Protein AF-A0A3S4AGG9-F1 (afdb_monomer)

Foldseek 3Di:
DDDDDPDPPDPDPDDDDDDDDDPPPPPPPPPPPPPDPPDPVLVVLLVVLVVVLVVVCVVPPDNVVSVVVSVVSNQVVCCVPPVVVDDPVVDVVVVVVLVVVLQVVLVVVVVVPLLVVLLVQQDQDLALVSLLSLLQVLLVQLLVRALPSSCVSNVVNQPDPSSNVSNNLNSPLSNFQHCRSYPVSVVVQVVCVVVVHDDDSNVRNVVSVVRSSVSSSVVSNVSNVVD

Mean predicted aligned error: 9.53 Å

Structure (mmCIF, N/CA/C/O backbone):
data_AF-A0A3S4AGG9-F1
#
_entry.id  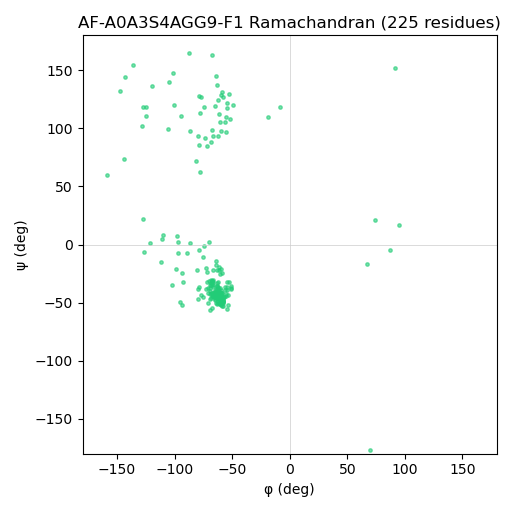 AF-A0A3S4AGG9-F1
#
loop_
_atom_site.group_PDB
_atom_site.id
_atom_site.type_symbol
_atom_site.label_atom_id
_atom_site.label_alt_id
_atom_site.label_comp_id
_atom_site.label_asym_id
_atom_site.label_entity_id
_atom_site.label_seq_id
_atom_site.pdbx_PDB_ins_code
_atom_site.Cartn_x
_atom_site.Cartn_y
_atom_site.Cartn_z
_atom_site.occupancy
_atom_site.B_iso_or_equiv
_atom_site.auth_seq_id
_atom_site.auth_comp_id
_atom_site.auth_asym_id
_atom_site.auth_atom_id
_atom_site.pdbx_PDB_model_num
ATOM 1 N N . MET A 1 1 ? -10.823 -3.969 42.884 1.00 37.06 1 MET A N 1
ATOM 2 C CA . MET A 1 1 ? -9.346 -3.964 42.981 1.00 37.06 1 MET A CA 1
ATOM 3 C C . MET A 1 1 ? -8.860 -5.386 42.756 1.00 37.06 1 MET A C 1
ATOM 5 O O . MET A 1 1 ? -8.967 -6.193 43.663 1.00 37.06 1 MET A O 1
ATOM 9 N N . ILE A 1 2 ? -8.439 -5.742 41.539 1.00 36.66 2 ILE A N 1
ATOM 10 C CA . ILE A 1 2 ? -7.900 -7.080 41.248 1.00 36.66 2 ILE A CA 1
ATOM 11 C C . ILE A 1 2 ? -6.541 -6.896 40.573 1.00 36.66 2 ILE A C 1
ATOM 13 O O . ILE A 1 2 ? -6.426 -6.238 39.541 1.00 36.66 2 ILE A O 1
ATOM 17 N N . SER A 1 3 ? -5.542 -7.426 41.278 1.00 29.94 3 SER A N 1
ATOM 18 C CA . SER A 1 3 ? -4.103 -7.516 41.030 1.00 29.94 3 SER A CA 1
ATOM 19 C C . SER A 1 3 ? -3.647 -7.322 39.576 1.00 29.94 3 SER A C 1
ATOM 21 O O . SER A 1 3 ? -3.816 -8.191 38.721 1.00 29.94 3 SER A O 1
ATOM 23 N N . ARG A 1 4 ? -2.990 -6.183 39.319 1.00 44.75 4 ARG A N 1
ATOM 24 C CA . ARG A 1 4 ? -2.047 -6.011 38.209 1.00 44.75 4 ARG A CA 1
ATOM 25 C C . ARG A 1 4 ? -0.680 -6.468 38.704 1.00 44.75 4 ARG A C 1
ATOM 27 O O . ARG A 1 4 ? 0.008 -5.694 39.355 1.00 44.75 4 ARG A O 1
ATOM 34 N N . ASN A 1 5 ? -0.285 -7.697 38.401 1.00 37.44 5 ASN A N 1
ATOM 35 C CA . ASN A 1 5 ? 1.104 -8.109 38.578 1.00 37.44 5 ASN A CA 1
ATOM 36 C C . ASN A 1 5 ? 1.515 -9.072 37.460 1.00 37.44 5 ASN A C 1
ATOM 38 O O . ASN A 1 5 ? 1.647 -10.275 37.651 1.00 37.44 5 ASN A O 1
ATOM 42 N N . CYS A 1 6 ? 1.697 -8.517 36.261 1.00 36.53 6 CYS A N 1
ATOM 43 C CA . CYS A 1 6 ? 2.536 -9.133 35.239 1.00 36.53 6 CYS A CA 1
ATOM 44 C C . CYS A 1 6 ? 3.817 -8.304 35.195 1.00 36.53 6 CYS A C 1
ATOM 46 O O . CYS A 1 6 ? 3.837 -7.196 34.660 1.00 36.53 6 CYS A O 1
ATOM 48 N N . SER A 1 7 ? 4.844 -8.820 35.867 1.00 38.09 7 SER A N 1
ATOM 49 C CA . SER A 1 7 ? 6.176 -8.233 35.932 1.00 38.09 7 SER A CA 1
ATOM 50 C C . SER A 1 7 ? 6.712 -7.964 34.523 1.00 38.09 7 SER A C 1
ATOM 52 O O . SER A 1 7 ? 6.689 -8.847 33.663 1.00 38.09 7 SER A O 1
ATOM 54 N N . ARG A 1 8 ? 7.185 -6.733 34.294 1.00 40.62 8 ARG A N 1
ATOM 55 C CA . ARG A 1 8 ? 7.969 -6.347 33.118 1.00 40.62 8 ARG A CA 1
ATOM 56 C C . ARG A 1 8 ? 9.256 -7.171 33.119 1.00 40.62 8 ARG A C 1
ATOM 58 O O . ARG A 1 8 ? 10.118 -6.955 33.967 1.00 40.62 8 ARG A O 1
ATOM 65 N N . ALA A 1 9 ? 9.411 -8.081 32.165 1.00 38.16 9 ALA A N 1
ATOM 66 C CA . ALA A 1 9 ? 10.710 -8.679 31.887 1.00 38.16 9 ALA A CA 1
ATOM 67 C C . ALA A 1 9 ? 11.578 -7.631 31.169 1.00 38.16 9 ALA A C 1
ATOM 69 O O . ALA A 1 9 ? 11.512 -7.477 29.953 1.00 38.16 9 ALA A O 1
ATOM 70 N N . SER A 1 10 ? 12.336 -6.862 31.954 1.00 33.19 10 SER A N 1
ATOM 71 C CA . SER A 1 10 ? 13.447 -6.046 31.463 1.00 33.19 10 SER A CA 1
ATOM 72 C C . SER A 1 10 ? 14.526 -6.985 30.922 1.00 33.19 10 SER A C 1
ATOM 74 O O . SER A 1 10 ? 15.034 -7.837 31.653 1.00 33.19 10 SER A O 1
ATOM 76 N N . PHE A 1 11 ? 14.839 -6.869 29.634 1.00 39.25 11 PHE A N 1
ATOM 77 C CA . PHE A 1 11 ? 15.886 -7.650 28.984 1.00 39.25 11 PHE A CA 1
ATOM 78 C C . PHE A 1 11 ? 17.244 -7.025 29.337 1.00 39.25 11 PHE A C 1
ATOM 80 O O . PHE A 1 11 ? 17.754 -6.163 28.629 1.00 39.25 11 PHE A O 1
ATOM 87 N N . SER A 1 12 ? 17.805 -7.422 30.481 1.00 31.53 12 SER A N 1
ATOM 88 C CA . SER A 1 12 ? 19.184 -7.108 30.861 1.00 31.53 12 SER A CA 1
ATOM 89 C C . SER A 1 12 ? 20.087 -8.266 30.439 1.00 31.53 12 SER A C 1
ATOM 91 O O . SER A 1 12 ? 19.992 -9.374 30.971 1.00 31.53 12 SER A O 1
ATOM 93 N N . LEU A 1 13 ? 20.936 -8.015 29.441 1.00 41.44 13 LEU A N 1
ATOM 94 C CA . LEU A 1 13 ? 22.016 -8.900 29.009 1.00 41.44 13 LEU A CA 1
ATOM 95 C C . LEU A 1 13 ? 23.087 -8.956 30.107 1.00 41.44 13 LEU A C 1
ATOM 97 O O . LEU A 1 13 ? 24.049 -8.196 30.083 1.00 41.44 13 LEU A O 1
ATOM 101 N N . SER A 1 14 ? 22.931 -9.873 31.059 1.00 36.06 14 SER A N 1
ATOM 102 C CA . SER A 1 14 ? 24.004 -10.249 31.980 1.00 36.06 14 SER A CA 1
ATOM 103 C C . SER A 1 14 ? 24.228 -11.752 31.906 1.00 36.06 14 SER A C 1
ATOM 105 O O . SER A 1 14 ? 23.325 -12.551 32.156 1.00 36.06 14 SER A O 1
ATOM 107 N N . ARG A 1 15 ? 25.444 -12.130 31.498 1.00 49.19 15 ARG A N 1
ATOM 108 C CA . ARG A 1 15 ? 25.946 -13.505 31.487 1.00 49.19 15 ARG A CA 1
ATOM 109 C C . ARG A 1 15 ? 25.977 -14.025 32.925 1.00 49.19 15 ARG A C 1
ATOM 111 O O . ARG A 1 15 ? 26.969 -13.840 33.620 1.00 49.19 15 ARG A O 1
ATOM 118 N N . THR A 1 16 ? 24.916 -14.701 33.349 1.00 41.91 16 THR A N 1
ATOM 119 C CA . THR A 1 16 ? 24.892 -15.413 34.629 1.00 41.91 16 THR A CA 1
ATOM 120 C C . THR A 1 16 ? 24.512 -16.866 34.389 1.00 41.91 16 THR A C 1
ATOM 122 O O . THR A 1 16 ? 23.392 -17.184 33.998 1.00 41.91 16 THR A O 1
ATOM 125 N N . ILE A 1 17 ? 25.519 -17.710 34.597 1.00 46.94 17 ILE A N 1
ATOM 126 C CA . ILE A 1 17 ? 25.524 -19.150 34.868 1.00 46.94 17 ILE A CA 1
ATOM 127 C C . ILE A 1 17 ? 24.119 -19.726 35.119 1.00 46.94 17 ILE A C 1
ATOM 129 O O . ILE A 1 17 ? 23.435 -19.362 36.078 1.00 46.94 17 ILE A O 1
ATOM 133 N N . ALA A 1 18 ? 23.713 -20.652 34.246 1.00 45.38 18 ALA A N 1
ATOM 134 C CA . ALA A 1 18 ? 22.455 -21.381 34.321 1.00 45.38 18 ALA A CA 1
ATOM 135 C C . ALA A 1 18 ? 22.307 -22.092 35.676 1.00 45.38 18 ALA A C 1
ATOM 137 O O . ALA A 1 18 ? 22.985 -23.075 35.968 1.00 45.38 18 ALA A O 1
ATOM 138 N N . LYS A 1 19 ? 21.385 -21.595 36.504 1.00 45.47 19 LYS A N 1
ATOM 139 C CA . LYS A 1 19 ? 20.908 -22.291 37.701 1.00 45.47 19 LYS A CA 1
ATOM 140 C C . LYS A 1 19 ? 19.924 -23.379 37.241 1.00 45.47 19 LYS A C 1
ATOM 142 O O . LYS A 1 19 ? 18.995 -23.038 36.502 1.00 45.47 19 LYS A O 1
ATOM 147 N N . PRO A 1 20 ? 20.091 -24.658 37.626 1.00 45.47 20 PRO A N 1
ATOM 148 C CA . PRO A 1 20 ? 19.188 -25.717 37.191 1.00 45.47 20 PRO A CA 1
ATOM 149 C C . PRO A 1 20 ? 17.757 -25.412 37.652 1.00 45.47 20 PRO A C 1
ATOM 151 O O . PRO A 1 20 ? 17.512 -25.071 38.812 1.00 45.47 20 PRO A O 1
ATOM 154 N N . LEU A 1 21 ? 16.819 -25.473 36.705 1.00 56.56 21 LEU A N 1
ATOM 155 C CA . LEU A 1 21 ? 15.389 -25.284 36.942 1.00 56.56 21 LEU A CA 1
ATOM 156 C C . LEU A 1 21 ? 14.910 -26.324 37.964 1.00 56.56 21 LEU A C 1
ATOM 158 O O . LEU A 1 21 ? 15.215 -27.507 37.832 1.00 56.56 21 LEU A O 1
ATOM 162 N N . SER A 1 22 ? 14.171 -25.888 38.991 1.00 55.81 22 SER A N 1
ATOM 163 C CA . SER A 1 22 ? 13.653 -26.815 39.999 1.00 55.81 22 SER A CA 1
ATOM 164 C C . SER A 1 22 ? 12.682 -27.818 39.353 1.00 55.81 22 SER A C 1
ATOM 166 O O . SER A 1 22 ? 11.828 -27.411 38.558 1.00 55.81 22 SER A O 1
ATOM 168 N N . PRO A 1 23 ? 12.757 -29.113 39.708 1.00 55.56 23 PRO A N 1
ATOM 169 C CA . PRO A 1 23 ? 12.006 -30.180 39.040 1.00 55.56 23 PRO A CA 1
ATOM 170 C C . PRO A 1 23 ? 10.492 -30.150 39.305 1.00 55.56 23 PRO A C 1
ATOM 172 O O . PRO A 1 23 ? 9.773 -31.012 38.818 1.00 55.56 23 PRO A O 1
ATOM 175 N N . ASN A 1 24 ? 9.988 -29.166 40.062 1.00 50.44 24 ASN A N 1
ATOM 176 C CA . ASN A 1 24 ? 8.595 -29.125 40.509 1.00 50.44 24 ASN A CA 1
ATOM 177 C C . ASN A 1 24 ? 7.868 -27.807 40.190 1.00 50.44 24 ASN A C 1
ATOM 179 O O . ASN A 1 24 ? 6.878 -27.449 40.831 1.00 50.44 24 ASN A O 1
ATOM 183 N N . ARG A 1 25 ? 8.349 -27.046 39.198 1.00 57.91 25 ARG A N 1
ATOM 184 C CA . ARG A 1 25 ? 7.591 -25.903 38.681 1.00 57.91 25 ARG A CA 1
ATOM 185 C C . ARG A 1 25 ? 6.529 -26.429 37.720 1.00 57.91 25 ARG A C 1
ATOM 187 O O . ARG A 1 25 ? 6.785 -26.589 36.531 1.00 57.91 25 ARG A O 1
ATOM 194 N N . THR A 1 26 ? 5.326 -26.671 38.233 1.00 54.69 26 THR A N 1
ATOM 195 C CA . THR A 1 26 ? 4.139 -26.833 37.392 1.00 54.69 26 THR A CA 1
ATOM 196 C C . THR A 1 26 ? 3.951 -25.544 36.591 1.00 54.69 26 THR A C 1
ATOM 198 O O . THR A 1 26 ? 3.450 -24.532 37.083 1.00 54.69 26 THR A O 1
ATOM 201 N N . VAL A 1 27 ? 4.417 -25.542 35.340 1.00 58.97 27 VAL A N 1
ATOM 202 C CA . VAL A 1 27 ? 4.039 -24.523 34.365 1.00 58.97 27 VAL A CA 1
ATOM 203 C C . VAL A 1 27 ? 2.558 -24.755 34.127 1.00 58.97 27 VAL A C 1
ATOM 205 O O . VAL A 1 27 ? 2.184 -25.623 33.344 1.00 58.97 27 VAL A O 1
ATOM 208 N N . ARG A 1 28 ? 1.696 -24.043 34.865 1.00 53.69 28 ARG A N 1
ATOM 209 C CA . ARG A 1 28 ? 0.273 -24.009 34.530 1.00 53.69 28 ARG A CA 1
ATOM 210 C C . ARG A 1 28 ? 0.211 -23.559 33.070 1.00 53.69 28 ARG A C 1
ATOM 212 O O . ARG A 1 28 ? 0.689 -22.452 32.798 1.00 53.69 28 ARG A O 1
ATOM 219 N N . PRO A 1 29 ? -0.312 -24.377 32.137 1.00 53.03 29 PRO A N 1
ATOM 220 C CA . PRO A 1 29 ? -0.551 -23.891 30.795 1.00 53.03 29 PRO A CA 1
ATOM 221 C C . PRO A 1 29 ? -1.424 -22.658 30.968 1.00 53.03 29 PRO A C 1
ATOM 223 O O . PRO A 1 29 ? -2.456 -22.721 31.640 1.00 53.03 29 PRO A O 1
ATOM 226 N N . CYS A 1 30 ? -0.954 -21.513 30.471 1.00 52.22 30 CYS A N 1
ATOM 227 C CA . CYS A 1 30 ? -1.775 -20.318 30.427 1.00 52.22 30 CYS A CA 1
ATOM 228 C C . CYS A 1 30 ? -3.004 -20.748 29.633 1.00 52.22 30 CYS A C 1
ATOM 230 O O . CYS A 1 30 ? -2.870 -21.031 28.442 1.00 52.22 30 CYS A O 1
ATOM 232 N N . SER A 1 31 ? -4.138 -20.959 30.316 1.00 55.59 31 SER A N 1
ATOM 233 C CA . SER A 1 31 ? -5.349 -21.470 29.681 1.00 55.59 31 SER A CA 1
ATOM 234 C C . SER A 1 31 ? -5.551 -20.610 28.451 1.00 55.59 31 SER A C 1
ATOM 236 O O . SER A 1 31 ? -5.598 -19.386 28.607 1.00 55.59 31 SER A O 1
ATOM 238 N N . ALA A 1 32 ? -5.565 -21.213 27.261 1.00 54.16 32 ALA A N 1
ATOM 239 C CA . ALA A 1 32 ? -5.801 -20.494 26.025 1.00 54.16 32 ALA A CA 1
ATOM 240 C C . ALA A 1 32 ? -7.131 -19.768 26.214 1.00 54.16 32 ALA A C 1
ATOM 242 O O . ALA A 1 32 ? -8.192 -20.384 26.164 1.00 54.16 32 ALA A O 1
ATOM 243 N N . ALA A 1 33 ? -7.064 -18.490 26.587 1.00 57.12 33 ALA A N 1
ATOM 244 C CA . ALA A 1 33 ? -8.233 -17.721 26.937 1.00 57.12 33 ALA A CA 1
ATOM 245 C C . ALA A 1 33 ? -9.000 -17.588 25.633 1.00 57.12 33 ALA A C 1
ATOM 247 O O . ALA A 1 33 ? -8.634 -16.780 24.777 1.00 57.12 33 ALA A O 1
ATOM 248 N N . THR A 1 34 ? -10.012 -18.434 25.446 1.00 56.59 34 THR A N 1
ATOM 249 C CA . THR A 1 34 ? -10.942 -18.338 24.331 1.00 56.59 34 THR A CA 1
ATOM 250 C C . THR A 1 34 ? -11.449 -16.912 24.348 1.00 56.59 34 THR A C 1
ATOM 252 O O . THR A 1 34 ? -12.136 -16.496 25.282 1.00 56.59 34 THR A O 1
ATOM 255 N N . ARG A 1 35 ? -11.005 -16.114 23.375 1.00 63.81 35 ARG A N 1
ATOM 256 C CA . ARG A 1 35 ? -11.303 -14.689 23.310 1.00 63.81 35 ARG A CA 1
ATOM 257 C C . ARG A 1 35 ? -12.773 -14.566 22.921 1.00 63.81 35 ARG A C 1
ATOM 259 O O . ARG A 1 35 ? -13.106 -14.479 21.746 1.00 63.81 35 ARG A O 1
ATOM 266 N N . VAL A 1 36 ? -13.660 -14.637 23.912 1.00 75.31 36 VAL A N 1
ATOM 267 C CA . VAL A 1 36 ? -15.106 -14.578 23.698 1.00 75.31 36 VAL A CA 1
ATOM 268 C C . VAL A 1 36 ? -15.447 -13.221 23.086 1.00 75.31 36 VAL A C 1
ATOM 270 O O . VAL A 1 36 ? -15.103 -12.169 23.634 1.00 75.31 36 VAL A O 1
ATOM 273 N N . VAL A 1 37 ? -16.119 -13.243 21.933 1.00 81.31 37 VAL A N 1
ATOM 274 C CA . VAL A 1 37 ? -16.665 -12.045 21.290 1.00 81.31 37 VAL A CA 1
ATOM 275 C C . VAL A 1 37 ? -17.677 -11.412 22.247 1.00 81.31 37 VAL A C 1
ATOM 277 O O . VAL A 1 37 ? -18.771 -11.942 22.430 1.00 81.31 37 VAL A O 1
ATOM 280 N N . ARG A 1 38 ? -17.295 -10.292 22.878 1.00 83.06 38 ARG A N 1
ATOM 281 C CA . ARG A 1 38 ? -18.118 -9.614 23.898 1.00 83.06 38 ARG A CA 1
ATOM 282 C C . ARG A 1 38 ? -19.456 -9.119 23.350 1.00 83.06 38 ARG A C 1
ATOM 284 O O . ARG A 1 38 ? -20.452 -9.195 24.055 1.00 83.06 38 ARG A O 1
ATOM 291 N N . ASP A 1 39 ? -19.476 -8.623 22.112 1.00 92.56 39 ASP A N 1
ATOM 292 C CA . ASP A 1 39 ? -20.696 -8.181 21.429 1.00 92.56 39 ASP A CA 1
ATOM 293 C C . ASP A 1 39 ? -20.791 -8.843 20.050 1.00 92.56 39 ASP A C 1
ATOM 295 O O . ASP A 1 39 ? -20.115 -8.448 19.097 1.00 92.56 39 ASP A O 1
ATOM 299 N N . ARG A 1 40 ? -21.630 -9.881 19.958 1.00 93.44 40 ARG A N 1
ATOM 300 C CA . ARG A 1 40 ? -21.835 -10.652 18.725 1.00 93.44 40 ARG A CA 1
ATOM 301 C C . ARG A 1 40 ? -22.535 -9.842 17.635 1.00 93.44 40 ARG A C 1
ATOM 303 O O . ARG A 1 40 ? -22.283 -10.097 16.464 1.00 93.44 40 ARG A O 1
ATOM 310 N N . VAL A 1 41 ? -23.397 -8.890 17.999 1.00 94.81 41 VAL A N 1
ATOM 311 C CA . VAL A 1 41 ? -24.122 -8.052 17.030 1.00 94.81 41 VAL A CA 1
ATOM 312 C C . VAL A 1 41 ? -23.147 -7.087 16.376 1.00 94.81 41 VAL A C 1
ATOM 314 O O . VAL A 1 41 ? -23.061 -7.042 15.153 1.00 94.81 41 VAL A O 1
ATOM 317 N N . LEU A 1 42 ? -22.359 -6.386 17.193 1.00 95.31 42 LEU A N 1
ATOM 318 C CA . LEU A 1 42 ? -21.322 -5.481 16.707 1.00 95.31 42 LEU A CA 1
ATOM 319 C C . LEU A 1 42 ? -20.320 -6.215 15.809 1.00 95.31 42 LEU A C 1
ATOM 321 O O . LEU A 1 42 ? -20.010 -5.744 14.721 1.00 95.31 42 LEU A O 1
ATOM 325 N N . PHE A 1 43 ? -19.869 -7.400 16.234 1.00 95.62 43 PHE A N 1
ATOM 326 C CA . PHE A 1 43 ? -18.961 -8.233 15.447 1.00 95.62 43 PHE A CA 1
ATOM 327 C C . PHE A 1 43 ? -19.560 -8.645 14.098 1.00 95.62 43 PHE A C 1
ATOM 329 O O . PHE A 1 43 ? -18.897 -8.489 13.078 1.00 95.62 43 PHE A O 1
ATOM 336 N N . ARG A 1 44 ? -20.813 -9.125 14.076 1.00 96.88 44 ARG A N 1
ATOM 337 C CA . ARG A 1 44 ? -21.504 -9.498 12.832 1.00 96.88 44 ARG A CA 1
ATOM 338 C C . ARG A 1 44 ? -21.588 -8.320 11.872 1.00 96.88 44 ARG A C 1
ATOM 340 O O . ARG A 1 44 ? -21.179 -8.474 10.735 1.00 96.88 44 ARG A O 1
ATOM 347 N N . TRP A 1 45 ? -22.015 -7.147 12.339 1.00 97.81 45 TRP A N 1
ATOM 348 C CA . TRP A 1 45 ? -22.057 -5.946 11.501 1.00 97.81 45 TRP A CA 1
ATOM 349 C C . TRP A 1 45 ? -20.679 -5.541 10.979 1.00 97.81 45 TRP A C 1
ATOM 351 O O . TRP A 1 45 ? -20.557 -5.214 9.804 1.00 97.81 45 TRP A O 1
ATOM 361 N N . SER A 1 46 ? -19.632 -5.601 11.807 1.00 96.44 46 SER A N 1
ATOM 362 C CA . SER A 1 46 ? -18.267 -5.316 11.348 1.00 96.44 46 SER A CA 1
ATOM 363 C C .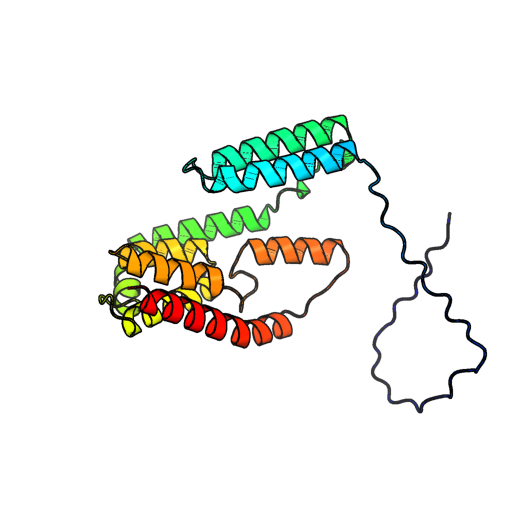 SER A 1 46 ? -17.794 -6.291 10.268 1.00 96.44 46 SER A C 1
ATOM 365 O O . SER A 1 46 ? -17.201 -5.859 9.285 1.00 96.44 46 SER A O 1
ATOM 367 N N . VAL A 1 47 ? -18.085 -7.586 10.417 1.00 97.38 47 VAL A N 1
ATOM 368 C CA . VAL A 1 47 ? -17.766 -8.599 9.400 1.00 97.38 47 VAL A CA 1
ATOM 369 C C . VAL A 1 47 ? -18.597 -8.385 8.137 1.00 97.38 47 VAL A C 1
ATOM 371 O O . VAL A 1 47 ? -18.041 -8.418 7.048 1.00 97.38 47 VAL A O 1
ATOM 374 N N . THR A 1 48 ? -19.897 -8.114 8.258 1.00 98.12 48 THR A N 1
ATOM 375 C CA . THR A 1 48 ? -20.763 -7.823 7.109 1.00 98.12 48 THR A CA 1
ATOM 376 C C . THR A 1 48 ? -20.252 -6.617 6.331 1.00 98.12 48 THR A C 1
ATOM 378 O O . THR A 1 48 ? -20.115 -6.705 5.117 1.00 98.12 48 THR A O 1
ATOM 381 N N . VAL A 1 49 ? -19.912 -5.518 7.013 1.00 98.19 49 VAL A N 1
ATOM 382 C CA . VAL A 1 49 ? -19.335 -4.333 6.363 1.00 98.19 49 VAL A CA 1
ATOM 383 C C . VAL A 1 49 ? -18.041 -4.691 5.638 1.00 98.19 49 VAL A C 1
ATOM 385 O O . VAL A 1 49 ? -17.887 -4.307 4.489 1.00 98.19 49 VAL A O 1
ATOM 388 N N . LEU A 1 50 ? -17.144 -5.464 6.259 1.00 96.75 50 LEU A N 1
ATOM 389 C CA . LEU A 1 50 ? -15.903 -5.908 5.616 1.00 96.75 50 LEU A CA 1
ATOM 390 C C . LEU A 1 50 ? -16.175 -6.730 4.343 1.00 96.75 50 LEU A C 1
ATOM 392 O O . LEU A 1 50 ? -15.586 -6.461 3.299 1.00 96.75 50 LEU A O 1
ATOM 396 N N . VAL A 1 51 ? -17.075 -7.712 4.431 1.00 97.88 51 VAL A N 1
ATOM 397 C CA . VAL A 1 51 ? -17.417 -8.623 3.328 1.00 97.88 51 VAL A CA 1
ATOM 398 C C . VAL A 1 51 ? -18.104 -7.889 2.179 1.00 97.88 51 VAL A C 1
ATOM 400 O O . VAL A 1 51 ? -17.855 -8.223 1.030 1.00 97.88 51 VAL A O 1
ATOM 403 N N . VAL A 1 52 ? -18.942 -6.892 2.470 1.00 97.81 52 VAL A N 1
ATOM 404 C CA . VAL A 1 52 ? -19.626 -6.079 1.450 1.00 97.81 52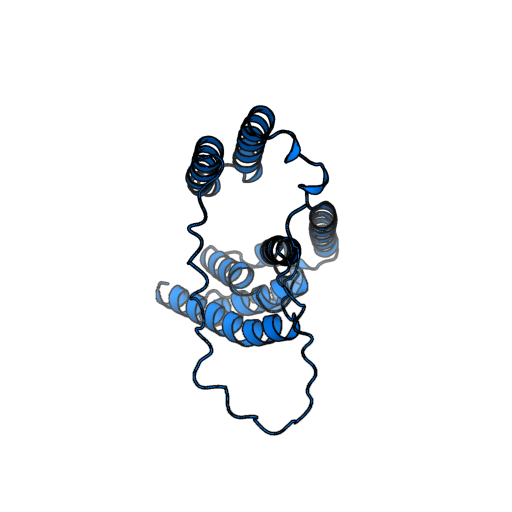 VAL A CA 1
ATOM 405 C C . VAL A 1 52 ? -18.697 -5.022 0.853 1.00 97.81 52 VAL A C 1
ATOM 407 O O . VAL A 1 52 ? -18.757 -4.757 -0.345 1.00 97.81 52 VAL A O 1
ATOM 410 N N . LEU A 1 53 ? -17.816 -4.427 1.660 1.00 97.44 53 LEU A N 1
ATOM 411 C CA . LEU A 1 53 ? -16.897 -3.386 1.205 1.00 97.44 53 LEU A CA 1
ATOM 412 C C . LEU A 1 53 ? -15.895 -3.924 0.176 1.00 97.44 53 LEU A C 1
ATOM 414 O O . LEU A 1 53 ? -15.627 -3.243 -0.805 1.00 97.44 53 LEU A O 1
ATOM 418 N N . ALA A 1 54 ? -15.376 -5.142 0.360 1.00 94.94 54 ALA A N 1
ATOM 419 C CA . ALA A 1 54 ? -14.394 -5.734 -0.551 1.00 94.94 54 ALA A CA 1
ATOM 420 C C . ALA A 1 54 ? -14.849 -5.782 -2.032 1.00 94.94 54 ALA A C 1
ATOM 422 O O . ALA A 1 54 ? -14.147 -5.214 -2.867 1.00 94.94 54 ALA A O 1
ATOM 423 N N . PRO A 1 55 ? -16.006 -6.376 -2.397 1.00 96.38 55 PRO A N 1
ATOM 424 C CA . PRO A 1 55 ? -16.501 -6.337 -3.772 1.00 96.38 55 PRO A CA 1
ATOM 425 C C . PRO A 1 55 ? -16.920 -4.927 -4.203 1.00 96.38 55 PRO A C 1
ATOM 427 O O . PRO A 1 55 ? -16.760 -4.577 -5.369 1.00 96.38 55 PRO A O 1
ATOM 430 N N . ALA A 1 56 ? -17.408 -4.085 -3.284 1.00 96.62 56 ALA A N 1
ATOM 431 C CA . ALA A 1 56 ? -17.769 -2.710 -3.615 1.00 96.62 56 ALA A CA 1
ATOM 432 C C . ALA A 1 56 ? -16.554 -1.882 -4.076 1.00 96.62 56 ALA A C 1
ATOM 434 O O . ALA A 1 56 ? -16.683 -1.088 -5.004 1.00 96.62 56 ALA A O 1
ATOM 435 N N . LEU A 1 57 ? -15.367 -2.112 -3.503 1.00 94.06 57 LEU A N 1
ATOM 436 C CA . LEU A 1 57 ? -14.125 -1.436 -3.900 1.00 94.06 57 LEU A CA 1
ATOM 437 C C . LEU A 1 57 ? -13.640 -1.800 -5.312 1.00 94.06 57 LEU A C 1
ATOM 439 O O . LEU A 1 57 ? -12.893 -1.029 -5.902 1.00 94.06 57 LEU A O 1
ATOM 443 N N . VAL A 1 58 ? -14.064 -2.942 -5.862 1.00 94.00 58 VAL A N 1
ATOM 444 C CA . VAL A 1 58 ? -13.690 -3.396 -7.218 1.00 94.00 58 VAL A CA 1
ATOM 445 C C . VAL A 1 58 ? -14.855 -3.339 -8.209 1.00 94.00 58 VAL A C 1
ATOM 447 O O . VAL A 1 58 ? -14.742 -3.805 -9.336 1.00 94.00 58 VAL A O 1
ATOM 450 N N . SER A 1 59 ? -15.983 -2.754 -7.802 1.00 94.38 59 SER A N 1
ATOM 451 C CA . SER A 1 59 ? -17.201 -2.658 -8.618 1.00 94.38 59 SER A CA 1
ATOM 452 C C . SER A 1 59 ? -17.162 -1.556 -9.687 1.00 94.38 59 SER A C 1
ATOM 454 O O . SER A 1 59 ? -18.109 -1.422 -10.456 1.00 94.38 59 SER A O 1
ATOM 456 N N . GLY A 1 60 ? -16.098 -0.748 -9.718 1.00 93.31 60 GLY A N 1
ATOM 457 C CA . GLY A 1 60 ? -15.992 0.453 -10.554 1.00 93.31 60 GLY A CA 1
ATOM 458 C C . GLY A 1 60 ? -16.565 1.719 -9.909 1.00 93.31 60 GLY A C 1
ATOM 459 O O . GLY A 1 60 ? -16.426 2.801 -10.471 1.00 93.31 60 GLY A O 1
ATOM 460 N N . LEU A 1 61 ? -17.175 1.615 -8.722 1.00 94.88 61 LEU A N 1
ATOM 461 C CA . LEU A 1 61 ? -17.546 2.783 -7.924 1.00 94.88 61 LEU A CA 1
ATOM 462 C C . LEU A 1 61 ? -16.302 3.559 -7.480 1.00 94.88 61 LEU A C 1
ATOM 464 O O . LEU A 1 61 ? -15.278 2.972 -7.125 1.00 94.88 61 LEU A O 1
ATOM 468 N N . GLU A 1 62 ? -16.425 4.883 -7.416 1.00 95.75 62 GLU A N 1
ATOM 469 C CA . GLU A 1 62 ? -15.387 5.733 -6.842 1.00 95.75 62 GLU A CA 1
ATOM 470 C C . GLU A 1 62 ? -15.115 5.320 -5.393 1.00 95.75 62 GLU A C 1
ATOM 472 O O . GLU A 1 62 ? -16.034 5.260 -4.578 1.00 95.75 62 GLU A O 1
ATOM 477 N N . VAL A 1 63 ? -13.847 5.060 -5.061 1.00 93.19 63 VAL A N 1
ATOM 478 C CA . VAL A 1 63 ? -13.411 4.437 -3.795 1.00 93.19 63 VAL A CA 1
ATOM 479 C C . VAL A 1 63 ? -13.962 5.135 -2.543 1.00 93.19 63 VAL A C 1
ATOM 481 O O . VAL A 1 63 ? -14.236 4.475 -1.536 1.00 93.19 63 VAL A O 1
ATOM 484 N N . TRP A 1 64 ? -14.167 6.457 -2.586 1.00 95.25 64 TRP A N 1
ATOM 485 C CA . TRP A 1 64 ? -14.691 7.215 -1.447 1.00 95.25 64 TRP A CA 1
ATOM 486 C C . TRP A 1 64 ? -16.139 6.843 -1.101 1.00 95.25 64 TRP A C 1
ATOM 488 O O . TRP A 1 64 ? -16.495 6.861 0.076 1.00 95.25 64 TRP A O 1
ATOM 498 N N . ALA A 1 65 ? -16.967 6.475 -2.083 1.00 97.25 65 ALA A N 1
ATOM 499 C CA . ALA A 1 65 ? -18.388 6.212 -1.883 1.00 97.25 65 ALA A CA 1
ATOM 500 C C . ALA A 1 65 ? -18.652 4.950 -1.033 1.00 97.25 65 ALA A C 1
ATOM 502 O O . ALA A 1 65 ? -19.299 5.068 0.016 1.00 97.25 65 ALA A O 1
ATOM 503 N N . PRO A 1 66 ? -18.132 3.750 -1.378 1.00 97.31 66 PRO A N 1
ATOM 504 C CA . PRO A 1 66 ? -18.311 2.569 -0.542 1.00 97.31 66 PRO A CA 1
ATOM 505 C C . PRO A 1 66 ? -17.559 2.688 0.793 1.00 97.31 66 PRO A C 1
ATOM 507 O O . PRO A 1 66 ? -18.056 2.205 1.812 1.00 97.31 66 PRO A O 1
ATOM 510 N N . ALA A 1 67 ? -16.416 3.385 0.834 1.00 96.06 67 ALA A N 1
ATOM 511 C CA . ALA A 1 67 ? -15.695 3.651 2.078 1.00 96.06 67 ALA A CA 1
ATOM 512 C C . ALA A 1 67 ? -16.507 4.532 3.046 1.00 96.06 67 ALA A C 1
ATOM 514 O O . ALA A 1 67 ? -16.612 4.214 4.234 1.00 96.06 67 ALA A O 1
ATOM 515 N N . LEU A 1 68 ? -17.129 5.605 2.545 1.00 97.31 68 LEU A N 1
ATOM 516 C CA . LEU A 1 68 ? -17.983 6.487 3.339 1.00 97.31 68 LEU A CA 1
ATOM 517 C C . LEU A 1 68 ? -19.237 5.753 3.821 1.00 97.31 68 LEU A C 1
ATOM 519 O O . LEU A 1 68 ? -19.580 5.847 4.999 1.00 97.31 68 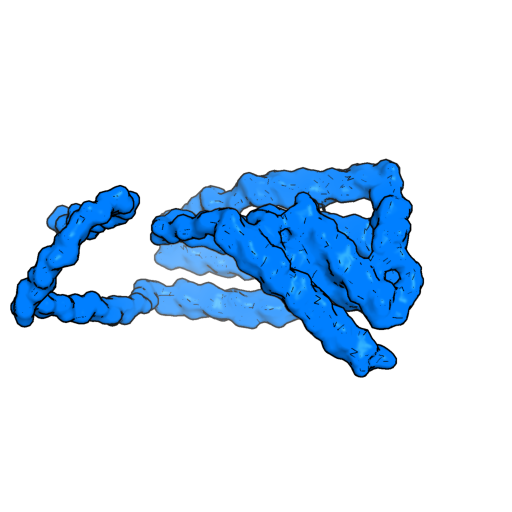LEU A O 1
ATOM 523 N N . ALA A 1 69 ? -19.885 4.972 2.954 1.00 97.75 69 ALA A N 1
ATOM 524 C CA . ALA A 1 69 ? -21.037 4.157 3.334 1.00 97.75 69 ALA A CA 1
ATOM 525 C C . ALA A 1 69 ? -20.686 3.169 4.461 1.00 97.75 69 ALA A C 1
ATOM 527 O O . ALA A 1 69 ? -21.385 3.106 5.476 1.00 97.75 69 ALA A O 1
ATOM 528 N N . ALA A 1 70 ? -19.562 2.455 4.337 1.00 97.75 70 ALA A N 1
ATOM 529 C CA . ALA A 1 70 ? -19.052 1.567 5.379 1.00 97.75 70 ALA A CA 1
ATOM 530 C C . ALA A 1 70 ? -18.787 2.315 6.698 1.00 97.75 70 ALA A C 1
ATOM 532 O O . ALA A 1 70 ? -19.185 1.847 7.770 1.00 97.75 70 ALA A O 1
ATOM 533 N N . ALA A 1 71 ? -18.163 3.496 6.630 1.00 96.56 71 ALA A N 1
ATOM 534 C CA . ALA A 1 71 ? -17.895 4.333 7.795 1.00 96.56 71 ALA A CA 1
ATOM 535 C C . ALA A 1 71 ? -19.187 4.803 8.484 1.00 96.56 71 ALA A C 1
ATOM 537 O O . ALA A 1 71 ? -19.280 4.733 9.712 1.00 96.56 71 ALA A O 1
ATOM 538 N N . VAL A 1 72 ? -20.200 5.227 7.723 1.00 97.75 72 VAL A N 1
ATOM 539 C CA . VAL A 1 72 ? -21.511 5.640 8.249 1.00 97.75 72 VAL A CA 1
ATOM 540 C C . VAL A 1 72 ? -22.207 4.471 8.943 1.00 97.75 72 VAL A C 1
ATOM 542 O O . VAL A 1 72 ? -22.597 4.606 10.105 1.00 97.75 72 VAL A O 1
ATOM 545 N N . VAL A 1 73 ? -22.300 3.306 8.291 1.00 98.12 73 VAL A N 1
ATOM 546 C CA . VAL A 1 73 ? -22.932 2.109 8.874 1.00 98.12 73 VAL A CA 1
ATOM 547 C C . VAL A 1 73 ? -22.245 1.716 10.181 1.00 98.12 73 VAL A C 1
ATOM 549 O O . VAL A 1 73 ? -22.913 1.539 11.202 1.00 98.12 73 VAL A O 1
ATOM 552 N N . LEU A 1 74 ? -20.910 1.637 10.194 1.00 97.0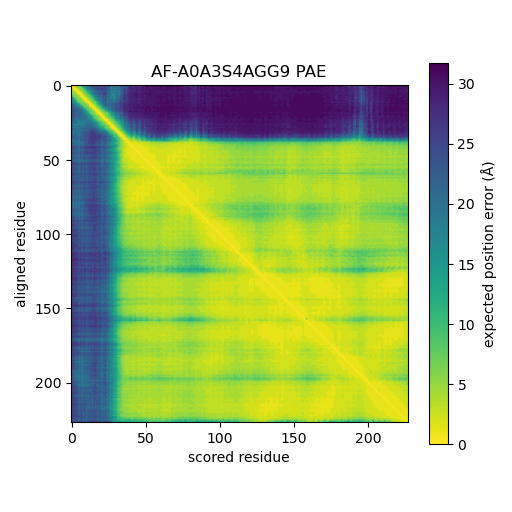6 74 LEU A N 1
ATOM 553 C CA . LEU A 1 74 ? -20.166 1.317 11.413 1.00 97.06 74 LEU A CA 1
ATOM 554 C C . LEU A 1 74 ? -20.380 2.375 12.495 1.00 97.06 74 LEU A C 1
ATOM 556 O O . LEU A 1 74 ? -20.616 2.018 13.647 1.00 97.06 74 LEU A O 1
ATOM 560 N N . THR A 1 75 ? -20.361 3.661 12.148 1.00 97.06 75 THR A N 1
ATOM 561 C CA . THR A 1 75 ? -20.586 4.747 13.111 1.00 97.06 75 THR A CA 1
ATOM 562 C C . THR A 1 75 ? -21.959 4.627 13.764 1.00 97.06 75 THR A C 1
ATOM 564 O O . THR A 1 75 ? -22.048 4.690 14.989 1.00 97.06 75 THR A O 1
ATOM 567 N N . VAL A 1 76 ? -23.018 4.377 12.987 1.00 97.81 76 VAL A N 1
ATOM 568 C CA . VAL A 1 76 ? -24.383 4.196 13.506 1.00 97.81 76 VAL A CA 1
ATOM 569 C C . VAL A 1 76 ? -24.461 2.982 14.432 1.00 97.81 76 VAL A C 1
ATOM 571 O O . VAL A 1 76 ? -24.935 3.096 15.565 1.00 97.81 76 VAL A O 1
ATOM 574 N N . VAL A 1 77 ? -23.934 1.829 14.007 1.00 97.31 77 VAL A N 1
ATOM 575 C CA . VAL A 1 77 ? -23.942 0.609 14.831 1.00 97.31 77 VAL A CA 1
ATOM 576 C C . VAL A 1 77 ? -23.173 0.832 16.139 1.00 97.31 77 VAL A C 1
ATOM 578 O O . VAL A 1 77 ? -23.655 0.463 17.214 1.00 97.31 77 VAL A O 1
ATOM 581 N N . PHE A 1 78 ? -22.008 1.482 16.092 1.00 96.75 78 PHE A N 1
ATOM 582 C CA . PHE A 1 78 ? -21.234 1.814 17.289 1.00 96.75 78 PHE A CA 1
ATOM 583 C C . PHE A 1 78 ? -21.918 2.869 18.165 1.00 96.75 78 PHE A C 1
ATOM 585 O O . PHE A 1 78 ? -21.837 2.761 19.386 1.00 96.75 78 PHE A O 1
ATOM 592 N N . ALA A 1 79 ? -22.626 3.847 17.599 1.00 96.81 79 ALA A N 1
ATOM 593 C CA . ALA A 1 79 ? -23.353 4.857 18.366 1.00 96.81 79 ALA A CA 1
ATOM 594 C C . ALA A 1 79 ? -24.470 4.231 19.214 1.00 96.81 79 ALA A C 1
ATOM 596 O O . ALA A 1 79 ? -24.651 4.626 20.366 1.00 96.81 79 ALA A O 1
ATOM 597 N N . VAL A 1 80 ? -25.158 3.220 18.674 1.00 97.00 80 VAL A N 1
ATOM 598 C CA . VAL A 1 80 ? -26.221 2.481 19.373 1.00 97.00 80 VAL A CA 1
ATOM 599 C C . VAL A 1 80 ? -25.649 1.479 20.379 1.00 97.00 80 VAL A C 1
ATOM 601 O O . VAL A 1 80 ? -26.149 1.356 21.493 1.00 97.00 80 VAL A O 1
ATOM 604 N N . ARG A 1 81 ? -24.601 0.736 20.003 1.00 95.94 81 ARG A N 1
ATOM 605 C CA . ARG A 1 81 ? -24.110 -0.414 20.786 1.00 95.94 81 ARG A CA 1
ATOM 606 C C . ARG A 1 81 ? -23.006 -0.069 21.778 1.00 95.94 81 ARG A C 1
ATOM 608 O O . ARG A 1 81 ? -22.876 -0.724 22.809 1.00 95.94 81 ARG A O 1
ATOM 615 N N . ARG A 1 82 ? -22.159 0.909 21.454 1.00 95.06 82 ARG A N 1
ATOM 616 C CA . ARG A 1 82 ? -20.948 1.223 22.221 1.00 95.06 82 ARG A CA 1
ATOM 617 C C . ARG A 1 82 ? -20.456 2.650 21.967 1.00 95.06 82 ARG A C 1
ATOM 619 O O . ARG A 1 82 ? -19.316 2.853 21.551 1.00 95.06 82 ARG A O 1
ATOM 626 N N . ARG A 1 83 ? -21.295 3.643 22.270 1.00 94.12 83 ARG A N 1
ATOM 627 C CA . ARG A 1 83 ? -21.013 5.069 22.020 1.00 94.12 83 ARG A CA 1
ATOM 628 C C . ARG A 1 83 ? -19.659 5.539 22.557 1.00 94.12 83 ARG A C 1
ATOM 630 O O . ARG A 1 83 ? -18.987 6.318 21.898 1.00 94.12 83 ARG A O 1
ATOM 637 N N . SER A 1 84 ? -19.218 5.022 23.706 1.00 94.00 84 SER A N 1
ATOM 638 C CA . SER A 1 84 ? -17.919 5.361 24.311 1.00 94.00 84 SER A CA 1
ATOM 639 C C . SER A 1 84 ? -16.697 4.944 23.483 1.00 94.00 84 SER A C 1
ATOM 641 O O . SER A 1 84 ? -15.588 5.390 23.763 1.00 94.00 84 SER A O 1
ATOM 643 N N . ALA A 1 85 ? -16.869 4.084 22.475 1.00 92.00 85 ALA A N 1
ATOM 644 C CA . ALA A 1 85 ? -15.806 3.739 21.540 1.00 92.00 85 ALA A CA 1
ATOM 645 C C . ALA A 1 85 ? -15.622 4.791 20.434 1.00 92.00 85 ALA A C 1
ATOM 647 O O . ALA A 1 85 ? -14.538 4.846 19.856 1.00 92.00 85 ALA A O 1
ATOM 648 N N . LEU A 1 86 ? -16.643 5.612 20.155 1.00 94.88 86 LEU A N 1
ATOM 649 C CA . LEU A 1 86 ? -16.581 6.690 19.172 1.00 94.88 86 LEU A CA 1
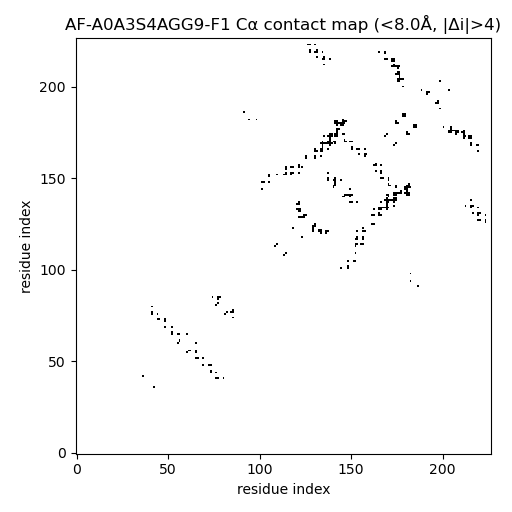ATOM 650 C C . LEU A 1 86 ? -15.844 7.884 19.773 1.00 94.88 86 LEU A C 1
ATOM 652 O O . LEU A 1 86 ? -16.301 8.514 20.724 1.00 94.88 86 LEU A O 1
ATOM 656 N N . ARG A 1 87 ? -14.675 8.176 19.214 1.00 93.69 87 ARG A N 1
ATOM 657 C CA . ARG A 1 87 ? -13.792 9.257 19.651 1.00 93.69 87 ARG A CA 1
ATOM 658 C C . ARG A 1 87 ? -13.134 9.883 18.434 1.00 93.69 87 ARG A C 1
ATOM 660 O O . ARG A 1 87 ? -12.784 9.170 17.499 1.00 93.69 87 ARG A O 1
ATOM 667 N N . PHE A 1 88 ? -12.919 11.195 18.465 1.00 90.88 88 PHE A N 1
ATOM 668 C CA . PHE A 1 88 ? -12.272 11.925 17.366 1.00 90.88 88 PHE A CA 1
ATOM 669 C C . PHE A 1 88 ? -10.859 11.419 17.052 1.00 90.88 88 PHE A C 1
ATOM 671 O O . PHE A 1 88 ? -10.402 11.530 15.920 1.00 90.88 88 PHE A O 1
ATOM 678 N N . SER A 1 89 ? -10.191 10.802 18.029 1.00 88.31 89 SER A N 1
ATOM 679 C CA . SER A 1 89 ? -8.888 10.156 17.855 1.00 88.31 89 SER A CA 1
ATOM 680 C C . SER A 1 89 ? -8.931 8.821 17.101 1.00 88.31 89 SER A C 1
ATOM 682 O O . SER A 1 89 ? -7.882 8.218 16.903 1.00 88.31 89 SER A O 1
ATOM 684 N N . LEU A 1 90 ? -10.113 8.335 16.691 1.00 88.31 90 LEU A N 1
ATOM 685 C CA . LEU A 1 90 ? -10.209 7.209 15.755 1.00 88.31 90 LEU A CA 1
ATOM 686 C C . LEU A 1 90 ? -9.705 7.588 14.362 1.00 88.31 90 LEU A C 1
ATOM 688 O O . LEU A 1 90 ? -9.190 6.720 13.662 1.00 88.31 90 LEU A O 1
ATOM 692 N N . LEU A 1 91 ? -9.859 8.856 13.966 1.00 89.88 91 LEU A N 1
ATOM 693 C CA . LEU A 1 91 ? -9.321 9.337 12.702 1.00 89.88 91 LEU A CA 1
ATOM 694 C C . LEU A 1 91 ? -7.817 9.602 12.866 1.00 89.88 91 LEU A C 1
ATOM 696 O O . LEU A 1 91 ? -7.417 10.325 13.785 1.00 89.88 91 LEU A O 1
ATOM 700 N N . PRO A 1 92 ? -6.969 9.047 11.986 1.00 90.19 92 PRO A N 1
ATOM 701 C CA . PRO A 1 92 ? -5.528 9.231 12.049 1.00 90.19 92 PRO A CA 1
ATOM 702 C C . PRO A 1 92 ? -5.148 10.579 11.415 1.00 90.19 92 PRO A C 1
ATOM 704 O 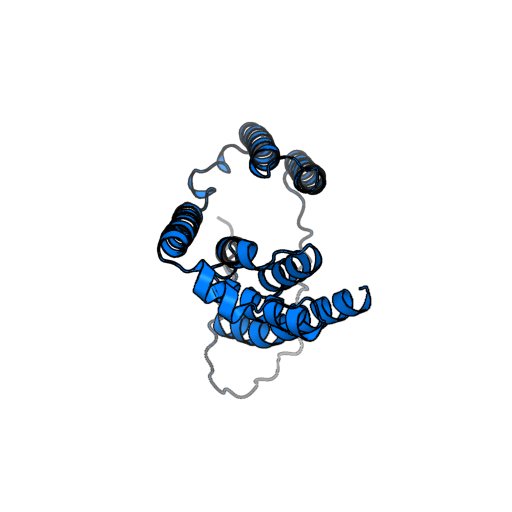O . PRO A 1 92 ? -4.585 10.625 10.328 1.00 90.19 92 PRO A O 1
ATOM 707 N N . TRP A 1 93 ? -5.458 11.689 12.091 1.00 92.69 93 TRP A N 1
ATOM 708 C CA . TRP A 1 93 ? -5.287 13.054 11.565 1.00 92.69 93 TRP A CA 1
ATOM 709 C C . TRP A 1 93 ? -3.897 13.340 10.992 1.00 92.69 93 TRP A C 1
ATOM 711 O O . TRP A 1 93 ? -3.781 13.979 9.954 1.00 92.69 93 TRP A O 1
ATOM 721 N N . GLN A 1 94 ? -2.846 12.820 11.629 1.00 91.25 94 GLN A N 1
ATOM 722 C CA . GLN A 1 94 ? -1.475 12.964 11.136 1.00 91.25 94 GLN A CA 1
ATOM 723 C C . GLN A 1 94 ? -1.278 12.284 9.777 1.00 91.25 94 GLN A C 1
ATOM 725 O O . GLN A 1 94 ? -0.660 12.874 8.902 1.00 91.25 94 GLN A O 1
ATOM 730 N N . LEU A 1 95 ? -1.838 11.084 9.579 1.00 91.12 95 LEU A N 1
ATOM 731 C CA . LEU A 1 95 ? -1.767 10.377 8.296 1.00 91.12 95 LEU A CA 1
ATOM 732 C C . LEU A 1 95 ? -2.598 11.090 7.231 1.00 91.12 95 LEU A C 1
ATOM 734 O O . LEU A 1 95 ? -2.168 11.141 6.090 1.00 91.12 95 LEU A O 1
ATOM 738 N N . VAL A 1 96 ? -3.755 11.656 7.595 1.00 92.31 96 VAL A N 1
ATOM 739 C CA . VAL A 1 96 ? -4.576 12.446 6.661 1.00 92.31 96 VAL A CA 1
ATOM 740 C C . VAL A 1 96 ? -3.794 13.665 6.174 1.00 92.31 96 VAL A C 1
ATOM 742 O O . VAL A 1 96 ? -3.673 13.865 4.973 1.00 92.31 96 VAL A O 1
ATOM 745 N N . LEU A 1 97 ? -3.211 14.446 7.090 1.00 94.06 97 LEU A N 1
ATOM 746 C CA . LEU A 1 97 ? -2.400 15.615 6.733 1.00 94.06 97 LEU A CA 1
ATOM 747 C C . LEU A 1 97 ? -1.153 15.229 5.930 1.00 94.06 97 LEU A C 1
ATOM 749 O O . LEU A 1 97 ? -0.836 15.886 4.943 1.00 94.06 97 LEU A O 1
ATOM 753 N N . PHE A 1 98 ? -0.469 14.157 6.335 1.00 90.88 98 PHE A N 1
ATOM 754 C CA . PHE A 1 98 ? 0.702 13.633 5.637 1.00 90.88 98 PHE A CA 1
ATOM 755 C C . PHE A 1 98 ? 0.364 13.206 4.207 1.00 90.88 98 PHE A C 1
ATOM 757 O O . PHE A 1 98 ? 1.000 13.678 3.271 1.00 90.88 98 PHE A O 1
ATOM 764 N N . ALA A 1 99 ? -0.674 12.384 4.032 1.00 90.50 99 ALA A N 1
ATOM 765 C CA . ALA A 1 99 ? -1.123 11.933 2.722 1.00 90.50 99 ALA A CA 1
ATOM 766 C C . ALA A 1 99 ? -1.507 13.123 1.837 1.00 90.50 99 ALA A C 1
ATOM 768 O O . ALA A 1 99 ? -0.983 13.245 0.734 1.00 90.50 99 ALA A O 1
ATOM 769 N N . SER A 1 100 ? -2.339 14.048 2.332 1.00 93.38 100 SER A N 1
ATOM 770 C CA . SER A 1 100 ? -2.704 15.260 1.588 1.00 93.38 100 SER A CA 1
ATOM 771 C C . SER A 1 100 ? -1.477 16.063 1.152 1.00 93.38 100 SER A C 1
ATOM 773 O O . SER A 1 100 ? -1.411 16.504 0.008 1.00 93.38 100 SER A O 1
ATOM 775 N N . GLY A 1 101 ? -0.484 16.218 2.034 1.00 93.94 101 GLY A N 1
ATOM 776 C CA . GLY A 1 101 ? 0.775 16.880 1.700 1.00 93.94 101 GLY A CA 1
ATOM 777 C C . GLY A 1 101 ? 1.552 16.159 0.598 1.00 93.94 101 GLY A C 1
ATOM 778 O O . GLY A 1 101 ? 2.053 16.817 -0.311 1.00 93.94 101 GLY A O 1
ATOM 779 N N . LEU A 1 102 ? 1.612 14.824 0.622 1.00 91.56 102 LEU A N 1
ATOM 780 C CA . LEU A 1 102 ? 2.274 14.037 -0.423 1.00 91.56 102 LEU A CA 1
ATOM 781 C C . LEU A 1 102 ? 1.586 14.180 -1.786 1.00 91.56 102 LEU A C 1
ATOM 783 O O . LEU A 1 102 ? 2.270 14.405 -2.781 1.00 91.56 102 LEU A O 1
ATOM 787 N N . PHE A 1 103 ? 0.252 14.107 -1.834 1.00 92.00 103 PHE A N 1
ATOM 788 C CA . PHE A 1 103 ? -0.507 14.275 -3.079 1.00 92.00 103 PHE A CA 1
ATOM 789 C C . PHE A 1 103 ? -0.305 15.666 -3.689 1.00 92.00 103 PHE A C 1
ATOM 791 O O . PHE A 1 103 ? 0.010 15.769 -4.872 1.00 92.00 103 PHE A O 1
ATOM 798 N N . LEU A 1 104 ? -0.396 16.726 -2.877 1.00 94.44 104 LEU A N 1
ATOM 799 C CA . LEU A 1 104 ? -0.114 18.096 -3.323 1.00 94.44 104 LEU A CA 1
ATOM 800 C C . LEU A 1 104 ? 1.342 18.270 -3.777 1.00 94.44 104 LEU A C 1
ATOM 802 O O . LEU A 1 104 ? 1.612 18.994 -4.730 1.00 94.44 104 LEU A O 1
ATOM 806 N N . THR A 1 105 ? 2.287 17.603 -3.110 1.00 92.88 105 THR A N 1
ATOM 807 C CA . THR A 1 105 ? 3.706 17.657 -3.491 1.00 92.88 105 THR A CA 1
ATOM 808 C C . THR A 1 105 ? 3.940 17.017 -4.854 1.00 92.88 105 THR A C 1
ATOM 810 O O . THR A 1 105 ? 4.666 17.581 -5.669 1.00 92.88 105 THR A O 1
ATOM 813 N N . VAL A 1 106 ? 3.324 15.861 -5.123 1.00 91.94 106 VAL A N 1
ATOM 814 C CA . VAL A 1 106 ? 3.430 15.197 -6.429 1.00 91.94 106 VAL A CA 1
ATOM 815 C C . VAL A 1 106 ? 2.796 16.043 -7.525 1.00 91.94 106 VAL A C 1
ATOM 817 O O . VAL A 1 106 ? 3.429 16.226 -8.559 1.00 91.94 106 VAL A O 1
ATOM 820 N N . ASP A 1 107 ? 1.613 16.608 -7.287 1.00 92.00 107 ASP A N 1
ATOM 821 C CA . ASP A 1 107 ? 0.941 17.506 -8.234 1.00 92.00 107 ASP A CA 1
ATOM 822 C C . ASP A 1 107 ? 1.817 18.726 -8.583 1.00 92.00 107 ASP A C 1
ATOM 824 O O . ASP A 1 107 ? 2.121 18.986 -9.750 1.00 92.00 107 ASP A O 1
ATOM 828 N N . ALA A 1 108 ? 2.361 19.404 -7.568 1.00 94.25 108 ALA A N 1
ATOM 829 C CA . ALA A 1 108 ? 3.291 20.512 -7.773 1.00 94.25 108 ALA A CA 1
ATOM 830 C C . ALA A 1 108 ? 4.563 20.080 -8.527 1.00 94.25 108 ALA A C 1
ATOM 832 O O . ALA A 1 108 ? 5.024 20.783 -9.426 1.00 94.25 108 ALA A O 1
ATOM 833 N N . ALA A 1 109 ? 5.133 18.918 -8.194 1.00 92.38 109 ALA A N 1
ATOM 834 C CA . ALA A 1 109 ? 6.326 18.397 -8.855 1.00 92.38 109 ALA A CA 1
ATOM 835 C C . ALA A 1 109 ? 6.071 18.020 -10.324 1.00 92.38 109 ALA A C 1
ATOM 837 O O . ALA A 1 109 ? 6.948 18.228 -11.165 1.00 92.38 109 ALA A O 1
ATOM 838 N N . GLN A 1 110 ? 4.879 17.518 -10.662 1.00 90.69 110 GLN A N 1
ATOM 839 C CA . GLN A 1 110 ? 4.470 17.302 -12.053 1.00 90.69 110 GLN A CA 1
ATOM 840 C C . GLN A 1 110 ? 4.462 18.621 -12.831 1.00 90.69 110 GLN A C 1
ATOM 842 O O . GLN A 1 110 ? 5.042 18.682 -13.916 1.00 90.69 110 GLN A O 1
ATOM 847 N N . GLY A 1 111 ? 3.941 19.699 -12.233 1.00 90.88 111 GLY A N 1
ATOM 848 C CA . GLY A 1 111 ? 4.020 21.053 -12.794 1.00 90.88 111 GLY A CA 1
ATOM 849 C C . GLY A 1 111 ? 5.450 21.577 -13.003 1.00 90.88 111 GLY A C 1
ATOM 850 O O . GLY A 1 111 ? 5.664 22.462 -13.828 1.00 90.88 111 GLY A O 1
ATOM 851 N N . LEU A 1 112 ? 6.439 21.007 -12.305 1.00 93.44 112 LEU A N 1
ATOM 852 C CA . LEU A 1 112 ? 7.867 21.333 -12.422 1.00 93.44 112 LEU A CA 1
ATOM 853 C C . LEU A 1 112 ? 8.654 20.360 -13.324 1.00 93.44 112 LEU A C 1
ATOM 855 O O . LEU A 1 112 ? 9.879 20.449 -13.398 1.00 93.44 112 LEU A O 1
ATOM 859 N N . GLY A 1 113 ? 7.982 19.434 -14.016 1.00 90.62 113 GLY A N 1
ATOM 860 C CA . GLY A 1 113 ? 8.617 18.528 -14.978 1.00 90.62 113 GLY A CA 1
ATOM 861 C C . GLY A 1 113 ? 9.020 17.156 -14.427 1.00 90.62 113 GLY A C 1
ATOM 862 O O . GLY A 1 113 ? 9.784 16.448 -15.088 1.00 90.62 113 GLY A O 1
ATOM 863 N N . LEU A 1 114 ? 8.488 16.734 -13.269 1.00 90.69 114 LEU A N 1
ATOM 864 C CA . LEU A 1 114 ? 8.691 15.379 -12.727 1.00 90.69 114 LEU A CA 1
ATOM 865 C C . LEU A 1 114 ? 8.384 14.290 -13.765 1.00 90.69 114 LEU A C 1
ATOM 867 O O . LEU A 1 114 ? 9.115 13.307 -13.855 1.00 90.69 114 LEU A O 1
ATOM 871 N N . THR A 1 115 ? 7.361 14.494 -14.595 1.00 88.31 115 THR A N 1
ATOM 872 C CA . THR A 1 115 ? 6.959 13.566 -15.658 1.00 88.31 115 THR A CA 1
ATOM 873 C C . THR A 1 115 ? 8.109 13.226 -16.609 1.00 88.31 115 THR A C 1
ATOM 875 O O . THR A 1 115 ? 8.276 12.066 -16.976 1.00 88.31 115 THR A O 1
ATOM 878 N N . HIS A 1 116 ? 8.962 14.195 -16.965 1.00 88.88 116 HIS A N 1
ATOM 879 C CA . HIS A 1 116 ? 10.115 13.944 -17.838 1.00 88.88 116 HIS A CA 1
ATOM 880 C C . HIS A 1 116 ? 11.186 13.098 -17.147 1.00 88.88 116 HIS A C 1
ATOM 882 O O . HIS A 1 116 ? 11.721 12.163 -17.745 1.00 88.88 116 HIS A O 1
ATOM 888 N N . ALA A 1 117 ? 11.475 13.395 -15.877 1.00 90.50 117 ALA A N 1
ATOM 889 C CA . ALA A 1 117 ? 12.420 12.617 -15.082 1.00 90.50 117 ALA A CA 1
ATOM 890 C C . ALA A 1 117 ? 11.931 11.173 -14.901 1.00 90.50 117 ALA A C 1
ATOM 892 O O . ALA A 1 117 ? 12.693 10.220 -15.069 1.00 90.50 117 ALA A O 1
ATOM 893 N N . VAL A 1 118 ? 10.638 11.007 -14.623 1.00 91.19 118 VAL A N 1
ATOM 894 C CA . VAL A 1 118 ? 10.007 9.699 -14.469 1.00 91.19 118 VAL A CA 1
ATOM 895 C C . VAL A 1 118 ? 10.006 8.921 -15.782 1.00 91.19 118 VAL A C 1
ATOM 897 O O . VAL A 1 118 ? 10.405 7.761 -15.771 1.00 91.19 118 VAL A O 1
ATOM 900 N N . ALA A 1 119 ? 9.665 9.538 -16.916 1.00 90.38 119 ALA A N 1
ATOM 901 C CA . ALA A 1 119 ? 9.729 8.885 -18.225 1.00 90.38 119 ALA A CA 1
ATOM 902 C C . ALA A 1 119 ? 11.150 8.386 -18.552 1.00 90.38 119 ALA A C 1
ATOM 904 O O . ALA A 1 119 ? 11.329 7.255 -19.011 1.00 90.38 119 ALA A O 1
ATOM 905 N N . ALA A 1 120 ? 12.174 9.188 -18.239 1.00 91.81 120 ALA A N 1
ATOM 906 C CA . ALA A 1 120 ? 13.569 8.798 -18.429 1.00 91.81 120 ALA A CA 1
ATOM 907 C C . ALA A 1 120 ? 13.963 7.587 -17.571 1.00 91.81 120 ALA A C 1
ATOM 909 O O . ALA A 1 120 ? 14.728 6.743 -18.033 1.00 91.81 120 ALA A O 1
ATOM 910 N N . LEU A 1 121 ? 13.430 7.468 -16.350 1.00 93.25 121 LEU A N 1
ATOM 911 C CA . LEU A 1 121 ? 13.676 6.331 -15.459 1.00 93.25 121 LEU A CA 1
ATOM 912 C C . LEU A 1 121 ? 12.836 5.100 -15.823 1.00 93.25 121 LEU A C 1
ATOM 914 O O . LEU A 1 121 ? 13.358 3.987 -15.782 1.00 93.25 121 LEU A O 1
ATOM 918 N N . ALA A 1 122 ? 11.582 5.291 -16.227 1.00 92.81 122 ALA A N 1
ATOM 919 C CA . ALA A 1 122 ? 10.634 4.247 -16.605 1.00 92.81 122 ALA A CA 1
ATOM 920 C C . ALA A 1 122 ? 10.999 3.553 -17.928 1.00 92.81 122 ALA A C 1
ATOM 922 O O . ALA A 1 122 ? 10.737 2.363 -18.095 1.00 92.81 122 ALA A O 1
ATOM 923 N N . GLY A 1 123 ? 11.621 4.278 -18.864 1.00 92.88 123 GLY A N 1
ATOM 924 C CA . GLY A 1 123 ? 11.815 3.798 -20.234 1.00 92.88 123 GLY A CA 1
ATOM 925 C C . GLY A 1 123 ? 10.495 3.728 -21.007 1.00 92.88 123 GLY A C 1
ATOM 926 O O . GLY A 1 123 ? 9.451 4.111 -20.486 1.00 92.88 123 GLY A O 1
ATOM 927 N N . THR A 1 124 ? 10.535 3.242 -22.249 1.00 90.31 124 THR A N 1
ATOM 928 C CA . THR A 1 124 ? 9.394 3.316 -23.185 1.00 90.31 124 THR A CA 1
ATOM 929 C C . THR A 1 124 ? 8.967 1.982 -23.794 1.00 90.31 124 THR A C 1
ATOM 931 O O . THR A 1 124 ? 7.973 1.959 -24.506 1.00 90.31 124 THR A O 1
ATOM 934 N N . GLY A 1 125 ? 9.701 0.889 -23.569 1.00 90.56 125 GLY A N 1
ATOM 935 C CA . GLY A 1 125 ? 9.366 -0.412 -24.160 1.00 90.56 125 GLY A CA 1
ATOM 936 C C . GLY A 1 125 ? 8.389 -1.237 -23.321 1.00 90.56 125 GLY A C 1
ATOM 937 O O . GLY A 1 125 ? 8.209 -0.984 -22.128 1.00 90.56 125 GLY A O 1
ATOM 938 N N . ASP A 1 126 ? 7.814 -2.257 -23.952 1.00 92.00 126 ASP A N 1
ATOM 939 C CA . ASP A 1 126 ? 6.864 -3.205 -23.347 1.00 92.00 126 ASP A CA 1
ATOM 940 C C . ASP A 1 126 ? 7.452 -4.621 -23.187 1.00 92.00 126 ASP A C 1
ATOM 942 O O . ASP A 1 126 ? 6.759 -5.553 -22.786 1.00 92.00 126 ASP A O 1
ATOM 946 N N . GLY A 1 127 ? 8.739 -4.807 -23.502 1.00 94.44 127 GLY A N 1
ATOM 947 C CA . GLY A 1 127 ? 9.410 -6.093 -23.340 1.00 94.44 127 GLY A CA 1
ATOM 948 C C . GLY A 1 127 ? 9.560 -6.499 -21.864 1.00 94.44 127 GLY A C 1
ATOM 949 O O . GLY A 1 127 ? 9.466 -5.661 -20.961 1.00 94.44 127 GLY A O 1
ATOM 950 N N . PRO A 1 128 ? 9.838 -7.785 -21.576 1.00 96.25 128 PRO A N 1
ATOM 951 C CA . PRO A 1 128 ? 9.948 -8.277 -20.201 1.00 96.25 128 PRO A CA 1
ATOM 952 C C . PRO A 1 128 ? 10.957 -7.504 -19.337 1.00 96.25 128 PRO A C 1
ATOM 954 O O . PRO A 1 128 ? 10.723 -7.280 -18.148 1.00 96.25 128 PRO A O 1
ATOM 957 N N . ALA A 1 129 ? 12.077 -7.073 -19.927 1.00 96.94 129 ALA A N 1
ATOM 958 C CA . ALA A 1 129 ? 13.102 -6.305 -19.226 1.00 96.94 129 ALA A CA 1
ATOM 959 C C . ALA A 1 129 ? 12.628 -4.878 -18.904 1.00 96.94 129 ALA A C 1
ATOM 961 O O . ALA A 1 129 ? 12.912 -4.349 -17.829 1.00 96.94 129 ALA A O 1
ATOM 962 N N . GLU A 1 130 ? 11.879 -4.260 -19.812 1.00 96.44 130 GLU A N 1
ATOM 963 C CA . GLU A 1 130 ? 11.328 -2.919 -19.674 1.00 96.44 130 GLU A CA 1
ATOM 964 C C . GLU A 1 130 ? 10.172 -2.876 -18.670 1.00 96.44 130 GLU A C 1
ATOM 966 O O . GLU A 1 130 ? 10.111 -1.960 -17.847 1.00 96.44 130 GLU A O 1
ATOM 971 N N . LEU A 1 131 ? 9.318 -3.903 -18.653 1.00 97.88 131 LEU A N 1
ATOM 972 C CA . LEU A 1 131 ? 8.297 -4.082 -17.618 1.00 97.88 131 LEU A CA 1
ATOM 973 C C . LEU A 1 131 ? 8.943 -4.268 -16.241 1.00 97.88 131 LEU A C 1
ATOM 975 O O . LEU A 1 131 ? 8.553 -3.606 -15.277 1.00 97.88 131 LEU A O 1
ATOM 979 N N . LEU A 1 132 ? 9.988 -5.100 -16.146 1.00 98.12 132 LEU A N 1
ATOM 980 C CA . LEU A 1 132 ? 10.737 -5.278 -14.901 1.00 98.12 132 LEU A CA 1
ATOM 981 C C . LEU A 1 132 ? 11.399 -3.979 -14.437 1.00 98.12 132 LEU A C 1
ATOM 983 O O . LEU A 1 132 ? 11.395 -3.677 -13.240 1.00 98.12 132 LEU A O 1
ATOM 987 N N . ARG A 1 133 ? 11.941 -3.189 -15.367 1.00 97.62 133 ARG A N 1
ATOM 988 C CA . ARG A 1 133 ? 12.498 -1.866 -15.080 1.00 97.62 133 ARG A CA 1
ATOM 989 C C . ARG A 1 133 ? 11.433 -0.939 -14.499 1.00 97.62 133 ARG A C 1
ATOM 991 O O . ARG A 1 133 ? 11.669 -0.369 -13.435 1.00 97.62 133 ARG A O 1
ATOM 998 N N . LEU A 1 134 ? 10.272 -0.810 -15.143 1.00 98.00 134 LEU A N 1
ATOM 999 C CA . LEU A 1 134 ? 9.182 0.038 -14.655 1.00 98.00 134 LEU A CA 1
ATOM 1000 C C . LEU A 1 134 ? 8.689 -0.407 -13.270 1.00 98.00 134 LEU A C 1
ATOM 1002 O O . LEU A 1 134 ? 8.571 0.422 -12.365 1.00 98.00 134 LEU A O 1
ATOM 1006 N N . ALA A 1 135 ? 8.477 -1.709 -13.064 1.00 98.25 135 ALA A N 1
ATOM 1007 C CA . ALA A 1 135 ? 8.076 -2.261 -11.770 1.00 98.25 135 ALA A CA 1
ATOM 1008 C C . ALA A 1 135 ? 9.126 -1.986 -10.676 1.00 98.25 135 ALA A C 1
ATOM 1010 O O . ALA A 1 135 ? 8.796 -1.592 -9.560 1.00 98.25 135 ALA A O 1
ATOM 1011 N N . SER A 1 136 ? 10.412 -2.128 -11.001 1.00 98.06 136 SER A N 1
ATOM 1012 C CA . SER A 1 136 ? 11.506 -1.904 -10.048 1.00 98.06 136 SER A CA 1
ATOM 1013 C C . SER A 1 136 ? 11.659 -0.430 -9.674 1.00 98.06 136 SER A C 1
ATOM 1015 O O . SER A 1 136 ? 11.767 -0.094 -8.496 1.00 98.06 136 SER A O 1
ATOM 1017 N N . VAL A 1 137 ? 11.645 0.472 -10.659 1.00 97.56 137 VAL A N 1
ATOM 1018 C CA . VAL A 1 137 ? 11.779 1.915 -10.412 1.00 97.56 137 VAL A CA 1
ATOM 1019 C C . VAL A 1 137 ? 10.570 2.442 -9.640 1.00 97.56 137 VAL A C 1
ATOM 1021 O O . VAL A 1 137 ? 10.735 3.208 -8.693 1.00 97.56 137 VAL A O 1
ATOM 1024 N N . SER A 1 138 ? 9.362 2.002 -9.988 1.00 97.75 138 SER A N 1
ATOM 1025 C CA . SER A 1 138 ? 8.155 2.408 -9.266 1.00 97.75 138 SER A CA 1
ATOM 1026 C C . SER A 1 138 ? 8.092 1.836 -7.844 1.00 97.75 138 SER A C 1
ATOM 1028 O O . SER A 1 138 ? 7.660 2.541 -6.934 1.00 97.75 138 SER A O 1
ATOM 1030 N N . ALA A 1 139 ? 8.622 0.631 -7.597 1.00 98.19 139 ALA A N 1
ATOM 1031 C CA . ALA A 1 139 ? 8.809 0.094 -6.246 1.00 98.19 139 ALA A CA 1
ATOM 1032 C C . ALA A 1 139 ? 9.773 0.944 -5.401 1.00 98.19 139 ALA A C 1
ATOM 1034 O O . ALA A 1 139 ? 9.513 1.209 -4.223 1.00 98.19 139 ALA A O 1
ATOM 1035 N N . VAL A 1 140 ? 10.881 1.403 -5.992 1.00 97.38 140 VAL A N 1
ATOM 1036 C CA . VAL A 1 140 ? 11.801 2.343 -5.331 1.00 97.38 140 VAL A CA 1
ATOM 1037 C C . VAL A 1 140 ? 11.091 3.668 -5.050 1.00 97.38 140 VAL A C 1
ATOM 1039 O O . VAL A 1 140 ? 11.150 4.161 -3.923 1.00 97.38 140 VAL A O 1
ATOM 1042 N N . GLY A 1 141 ? 10.362 4.201 -6.034 1.00 95.75 141 GLY A N 1
ATOM 1043 C CA . GLY A 1 141 ? 9.549 5.407 -5.889 1.00 95.75 141 GLY A CA 1
ATOM 1044 C C . GLY A 1 141 ? 8.538 5.298 -4.747 1.00 95.75 141 GLY A C 1
ATOM 1045 O O . GLY A 1 141 ? 8.453 6.205 -3.923 1.00 95.75 141 GLY A O 1
ATOM 1046 N N . ALA A 1 142 ? 7.846 4.165 -4.625 1.00 97.31 142 ALA A N 1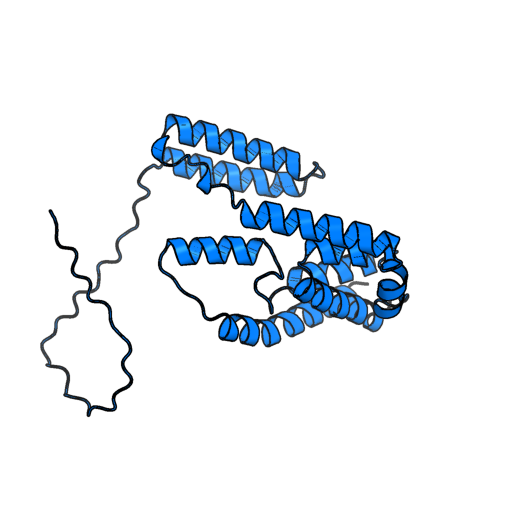
ATOM 1047 C CA . ALA A 1 142 ? 6.879 3.916 -3.557 1.00 97.31 142 ALA A CA 1
ATOM 1048 C C . ALA A 1 142 ? 7.526 3.888 -2.163 1.00 97.31 142 ALA A C 1
ATOM 1050 O O . ALA A 1 142 ? 6.971 4.435 -1.216 1.00 97.31 142 ALA A O 1
ATOM 1051 N N . ASN A 1 143 ? 8.733 3.328 -2.021 1.00 96.75 143 ASN A N 1
ATOM 1052 C CA . ASN A 1 143 ? 9.470 3.387 -0.750 1.00 96.75 143 ASN A CA 1
ATOM 1053 C C . ASN A 1 143 ? 10.016 4.789 -0.434 1.00 96.75 143 ASN A C 1
ATOM 1055 O O . ASN A 1 143 ? 10.254 5.110 0.731 1.00 96.75 143 ASN A O 1
ATOM 1059 N N . ALA A 1 144 ? 10.221 5.633 -1.442 1.00 93.50 144 ALA A N 1
ATOM 1060 C CA . ALA A 1 144 ? 10.623 7.015 -1.226 1.00 93.50 144 ALA A CA 1
ATOM 1061 C C . ALA A 1 144 ? 9.429 7.903 -0.837 1.00 93.50 144 ALA A C 1
ATOM 1063 O O . ALA A 1 144 ? 9.534 8.661 0.127 1.00 93.50 144 ALA A O 1
ATOM 1064 N N . LEU A 1 145 ? 8.308 7.788 -1.557 1.00 91.31 145 LEU A N 1
ATOM 1065 C CA . LEU A 1 145 ? 7.218 8.769 -1.547 1.00 91.31 145 LEU A CA 1
ATOM 1066 C C . LEU A 1 145 ? 5.904 8.301 -0.908 1.00 91.31 145 LEU A C 1
ATOM 1068 O O . LEU A 1 145 ? 5.100 9.172 -0.606 1.00 91.31 145 LEU A O 1
ATOM 1072 N N . ASP A 1 146 ? 5.705 6.998 -0.678 1.00 95.31 146 ASP A N 1
ATOM 1073 C CA . ASP A 1 146 ? 4.408 6.297 -0.516 1.00 95.31 146 ASP A CA 1
ATOM 1074 C C . ASP A 1 146 ? 3.850 5.744 -1.843 1.00 95.31 146 ASP A C 1
ATOM 1076 O O . ASP A 1 146 ? 4.131 6.252 -2.934 1.00 95.31 146 ASP A O 1
ATOM 1080 N N . ASN A 1 147 ? 3.074 4.662 -1.758 1.00 96.12 147 ASN A N 1
ATOM 1081 C CA . ASN A 1 147 ? 2.597 3.905 -2.907 1.00 96.12 147 ASN A CA 1
ATOM 1082 C C . ASN A 1 147 ? 1.648 4.685 -3.824 1.00 96.12 147 ASN A C 1
ATOM 1084 O O . ASN A 1 147 ? 1.782 4.590 -5.044 1.00 96.12 147 ASN A O 1
ATOM 1088 N N . LEU A 1 148 ? 0.705 5.457 -3.276 1.00 94.25 148 LEU A N 1
ATOM 1089 C CA . LEU A 1 148 ? -0.259 6.196 -4.103 1.00 94.25 148 LEU A CA 1
ATOM 1090 C C . LEU A 1 148 ? 0.359 7.437 -4.776 1.00 94.25 148 LEU A C 1
ATOM 1092 O O . LEU A 1 148 ? 0.160 7.607 -5.980 1.00 94.25 148 LEU A O 1
ATOM 1096 N N . PRO A 1 149 ? 1.143 8.281 -4.079 1.00 94.50 149 PRO A N 1
ATOM 1097 C CA . PRO A 1 149 ? 1.871 9.375 -4.719 1.00 94.50 149 PRO A CA 1
ATOM 1098 C C . PRO A 1 149 ? 2.858 8.876 -5.782 1.00 94.50 149 PRO A C 1
ATOM 1100 O O . PRO A 1 149 ? 2.947 9.468 -6.857 1.00 94.50 149 PRO A O 1
ATOM 1103 N N . ALA A 1 150 ? 3.554 7.759 -5.532 1.00 96.00 150 ALA A N 1
ATOM 1104 C CA . ALA A 1 150 ? 4.405 7.138 -6.542 1.00 96.00 150 ALA A CA 1
ATOM 1105 C C . ALA A 1 150 ? 3.594 6.645 -7.748 1.00 96.00 150 ALA A C 1
ATOM 1107 O O . ALA A 1 150 ? 3.990 6.902 -8.878 1.00 96.00 150 ALA A O 1
ATOM 1108 N N . TYR A 1 151 ? 2.440 6.002 -7.542 1.00 96.56 151 TYR A N 1
ATOM 1109 C CA . TYR A 1 151 ? 1.559 5.634 -8.652 1.00 96.56 151 TYR A CA 1
ATOM 1110 C C . TYR A 1 151 ? 1.220 6.851 -9.519 1.00 96.56 151 TYR A C 1
ATOM 1112 O O . TYR A 1 151 ? 1.476 6.817 -10.715 1.00 96.56 151 TYR A O 1
ATOM 1120 N N . LEU A 1 152 ? 0.750 7.950 -8.923 1.00 95.00 152 LEU A N 1
ATOM 1121 C CA . LEU A 1 152 ? 0.391 9.157 -9.677 1.00 95.00 152 LEU A CA 1
ATOM 1122 C C . LEU A 1 152 ? 1.579 9.797 -10.403 1.00 95.00 152 LEU A C 1
ATOM 1124 O O . LEU A 1 152 ? 1.407 10.359 -11.478 1.00 95.00 152 LEU A O 1
ATOM 1128 N N . ALA A 1 153 ? 2.782 9.724 -9.833 1.00 94.62 153 ALA A N 1
ATOM 1129 C CA . ALA A 1 153 ? 3.986 10.236 -10.481 1.00 94.62 153 ALA A CA 1
ATOM 1130 C C . ALA A 1 153 ? 4.399 9.405 -11.709 1.00 94.62 153 ALA A C 1
ATOM 1132 O O . ALA A 1 153 ? 4.932 9.960 -12.669 1.00 94.62 153 ALA A O 1
ATOM 1133 N N . PHE A 1 154 ? 4.182 8.087 -11.673 1.00 95.88 154 PHE A N 1
ATOM 1134 C CA . PHE A 1 154 ? 4.622 7.146 -12.708 1.00 95.88 154 PHE A CA 1
ATOM 1135 C C . PHE A 1 154 ? 3.542 6.755 -13.717 1.00 95.88 154 PHE A C 1
ATOM 1137 O O . PHE A 1 154 ? 3.888 6.336 -14.821 1.00 95.88 154 PHE A O 1
ATOM 1144 N N . GLU A 1 155 ? 2.265 6.908 -13.379 1.00 95.31 155 GLU A N 1
ATOM 1145 C CA . GLU A 1 155 ? 1.127 6.551 -14.232 1.00 95.31 155 GLU A CA 1
ATOM 1146 C C . GLU A 1 155 ? 1.194 7.191 -15.629 1.00 95.31 155 GLU A C 1
ATOM 1148 O O . GLU A 1 155 ? 1.081 6.438 -16.602 1.00 95.31 155 GLU A O 1
ATOM 1153 N N . PRO A 1 156 ? 1.555 8.483 -15.788 1.00 92.62 156 PRO A N 1
ATOM 1154 C CA . PRO A 1 156 ? 1.656 9.092 -17.114 1.00 92.62 156 PRO A CA 1
ATOM 1155 C C . PRO A 1 156 ? 2.732 8.458 -18.007 1.00 92.62 156 PRO A C 1
ATOM 1157 O O . PRO A 1 156 ? 2.678 8.574 -19.230 1.00 92.62 156 PRO A O 1
ATOM 1160 N N . ALA A 1 157 ? 3.728 7.792 -17.411 1.00 90.06 157 ALA A N 1
ATOM 1161 C CA . ALA A 1 157 ? 4.793 7.100 -18.130 1.00 90.06 157 ALA A CA 1
ATOM 1162 C C . ALA A 1 157 ? 4.453 5.633 -18.455 1.00 90.06 157 ALA A C 1
ATOM 1164 O O . ALA A 1 157 ? 5.229 4.982 -19.160 1.00 90.06 157 ALA A O 1
ATOM 1165 N N . ALA A 1 158 ? 3.337 5.086 -17.957 1.00 92.69 158 ALA A N 1
ATOM 1166 C CA . ALA A 1 158 ? 2.924 3.719 -18.260 1.00 92.69 158 ALA A CA 1
ATOM 1167 C C . ALA A 1 158 ? 2.489 3.598 -19.727 1.00 92.69 158 ALA A C 1
ATOM 1169 O O . ALA A 1 158 ? 3.090 2.826 -20.458 1.00 92.69 158 ALA A O 1
ATOM 1170 N N . GLY A 1 159 ? 1.522 4.389 -20.197 1.00 90.25 159 GLY A N 1
ATOM 1171 C CA . GLY A 1 159 ? 1.172 4.503 -21.626 1.00 90.25 159 GLY A CA 1
ATOM 1172 C C . GLY A 1 159 ? 0.553 3.263 -22.303 1.00 90.25 159 GLY A C 1
ATOM 1173 O O . GLY A 1 159 ? -0.065 3.414 -23.353 1.00 90.25 159 GLY A O 1
ATOM 1174 N N . SER A 1 160 ? 0.661 2.070 -21.711 1.00 94.56 160 SER A N 1
ATOM 1175 C CA . SER A 1 160 ? 0.037 0.818 -22.160 1.00 94.56 160 SER A CA 1
ATOM 1176 C C . SER A 1 160 ? -0.572 0.048 -20.973 1.00 94.56 160 SER A C 1
ATOM 1178 O O . SER A 1 160 ? -0.124 0.227 -19.831 1.00 94.56 160 SER A O 1
ATOM 1180 N N . PRO A 1 161 ? -1.592 -0.807 -21.195 1.00 95.69 161 PRO A N 1
ATOM 1181 C CA . PRO A 1 161 ? -2.149 -1.666 -20.147 1.00 95.69 161 PRO A CA 1
ATOM 1182 C C . PRO A 1 161 ? -1.102 -2.567 -19.478 1.00 95.69 161 PRO A C 1
ATOM 1184 O O . PRO A 1 161 ? -1.114 -2.734 -18.260 1.00 95.69 161 PRO A O 1
ATOM 1187 N N . GLU A 1 162 ? -0.160 -3.110 -20.245 1.00 96.56 162 GLU A N 1
ATOM 1188 C CA . GLU A 1 162 ? 0.887 -4.012 -19.766 1.00 96.56 162 GLU A CA 1
ATOM 1189 C C . GLU A 1 162 ? 1.854 -3.280 -18.830 1.00 96.56 162 GLU A C 1
ATOM 1191 O O . GLU A 1 162 ? 2.175 -3.755 -17.735 1.00 96.56 162 GLU A O 1
ATOM 1196 N N . ARG A 1 163 ? 2.261 -2.066 -19.213 1.00 97.38 163 ARG A N 1
ATOM 1197 C CA . ARG A 1 163 ? 3.090 -1.197 -18.373 1.00 97.38 163 ARG A CA 1
ATOM 1198 C C . ARG A 1 163 ? 2.339 -0.711 -17.143 1.00 97.38 163 ARG A C 1
ATOM 1200 O O . ARG A 1 163 ? 2.948 -0.596 -16.081 1.00 97.38 163 ARG A O 1
ATOM 1207 N N . LEU A 1 164 ? 1.029 -0.484 -17.241 1.00 97.44 164 LEU A N 1
ATOM 1208 C CA . LEU A 1 164 ? 0.202 -0.154 -16.082 1.00 97.44 164 LEU A CA 1
ATOM 1209 C C . LEU A 1 164 ? 0.177 -1.313 -15.076 1.00 97.44 164 LEU A C 1
ATOM 1211 O O . LEU A 1 164 ? 0.331 -1.077 -13.880 1.00 97.44 164 LEU A O 1
ATOM 1215 N N . VAL A 1 165 ? 0.070 -2.564 -15.536 1.00 97.94 165 VAL A N 1
ATOM 1216 C CA . VAL A 1 165 ? 0.181 -3.743 -14.659 1.00 97.94 165 VAL A CA 1
ATOM 1217 C C . VAL A 1 165 ? 1.562 -3.814 -14.003 1.00 97.94 165 VAL A C 1
ATOM 1219 O O . VAL A 1 165 ? 1.645 -3.990 -12.788 1.00 97.94 165 VAL A O 1
ATOM 1222 N N . ALA A 1 166 ? 2.647 -3.616 -14.757 1.00 98.25 166 ALA A N 1
ATOM 1223 C CA . ALA A 1 166 ? 4.001 -3.606 -14.198 1.00 98.25 166 ALA A CA 1
ATOM 1224 C C . ALA A 1 166 ? 4.199 -2.495 -13.150 1.00 98.25 166 ALA A C 1
ATOM 1226 O O . ALA A 1 166 ? 4.751 -2.737 -12.073 1.00 98.25 166 ALA A O 1
ATOM 1227 N N . LEU A 1 167 ? 3.690 -1.291 -13.424 1.00 98.38 167 LEU A N 1
ATOM 1228 C CA . LEU A 1 167 ? 3.650 -0.188 -12.468 1.00 98.38 167 LEU A CA 1
ATOM 1229 C C . LEU A 1 167 ? 2.884 -0.586 -11.200 1.00 98.38 167 LEU A C 1
ATOM 1231 O O . LEU A 1 167 ? 3.402 -0.428 -10.095 1.00 98.38 167 LEU A O 1
ATOM 1235 N N . LEU A 1 168 ? 1.675 -1.138 -11.345 1.00 98.00 168 LEU A N 1
ATOM 1236 C CA . LEU A 1 168 ? 0.838 -1.567 -10.223 1.00 98.00 168 LEU A CA 1
ATOM 1237 C C . LEU A 1 168 ? 1.513 -2.652 -9.379 1.00 98.00 168 LEU A C 1
ATOM 1239 O O . LEU A 1 168 ? 1.399 -2.605 -8.153 1.00 98.00 168 LEU A O 1
ATOM 1243 N N . ILE A 1 169 ? 2.246 -3.586 -9.995 1.00 98.50 169 ILE A N 1
ATOM 1244 C CA . ILE A 1 169 ? 3.079 -4.559 -9.275 1.00 98.50 169 ILE A CA 1
ATOM 1245 C C . ILE A 1 169 ? 4.124 -3.821 -8.433 1.00 98.50 169 ILE A C 1
ATOM 1247 O O . ILE A 1 169 ? 4.212 -4.055 -7.226 1.00 98.50 169 ILE A O 1
ATOM 1251 N N . GLY A 1 170 ? 4.885 -2.906 -9.036 1.00 98.38 170 GLY A N 1
ATOM 1252 C CA . GLY A 1 170 ? 5.940 -2.161 -8.352 1.00 98.38 170 GLY A CA 1
ATOM 1253 C C . GLY A 1 170 ? 5.430 -1.357 -7.158 1.00 98.38 170 GLY A C 1
ATOM 1254 O O . GLY A 1 170 ? 5.911 -1.535 -6.036 1.00 98.38 170 GLY A O 1
ATOM 1255 N N . VAL A 1 171 ? 4.409 -0.522 -7.365 1.00 98.12 171 VAL A N 1
ATOM 1256 C CA . VAL A 1 171 ? 3.891 0.356 -6.306 1.00 98.12 171 VAL A CA 1
ATOM 1257 C C . VAL A 1 171 ? 3.102 -0.376 -5.221 1.00 98.12 171 VAL A C 1
ATOM 1259 O O . VAL A 1 171 ? 2.994 0.160 -4.127 1.00 98.12 171 VAL A O 1
ATOM 1262 N N . ASN A 1 172 ? 2.578 -1.587 -5.456 1.00 97.25 172 ASN A N 1
ATOM 1263 C CA . ASN A 1 172 ? 1.809 -2.320 -4.436 1.00 97.25 172 ASN A CA 1
ATOM 1264 C C . ASN A 1 172 ? 2.595 -3.445 -3.749 1.00 97.25 172 ASN A C 1
ATOM 1266 O O . ASN A 1 172 ? 2.397 -3.669 -2.557 1.00 97.25 172 ASN A O 1
ATOM 1270 N N . ALA A 1 173 ? 3.489 -4.144 -4.457 1.00 97.56 173 ALA A N 1
ATOM 1271 C CA . ALA A 1 173 ? 4.307 -5.218 -3.880 1.00 97.56 173 ALA A CA 1
ATOM 1272 C C . ALA A 1 173 ? 5.684 -4.737 -3.390 1.00 97.56 173 ALA A C 1
ATOM 1274 O O . ALA A 1 173 ? 6.277 -5.346 -2.499 1.00 97.56 173 ALA A O 1
ATOM 1275 N N . GLY A 1 174 ? 6.190 -3.633 -3.947 1.00 97.00 174 GLY A N 1
ATOM 1276 C CA . GLY A 1 174 ? 7.453 -3.011 -3.559 1.00 97.00 174 GLY A CA 1
ATOM 1277 C C . GLY A 1 174 ? 7.519 -2.271 -2.209 1.00 97.00 174 GLY A C 1
ATOM 1278 O O . GLY A 1 174 ? 8.604 -2.283 -1.619 1.00 97.00 174 GLY A O 1
ATOM 1279 N N . PRO A 1 175 ? 6.461 -1.615 -1.681 1.00 97.25 175 PRO A N 1
ATOM 1280 C CA . PRO A 1 175 ? 6.545 -0.690 -0.540 1.00 97.25 175 PRO A CA 1
ATOM 1281 C C . PRO A 1 175 ? 6.656 -1.402 0.821 1.00 97.25 175 PRO A C 1
ATOM 1283 O O . PRO A 1 175 ? 5.785 -1.292 1.684 1.00 97.25 175 PRO A O 1
ATOM 1286 N N . LEU A 1 176 ? 7.734 -2.161 1.023 1.00 96.69 176 LEU A N 1
ATOM 1287 C CA . LEU A 1 176 ? 7.975 -2.964 2.227 1.00 96.69 176 LEU A CA 1
ATOM 1288 C C . LEU A 1 176 ? 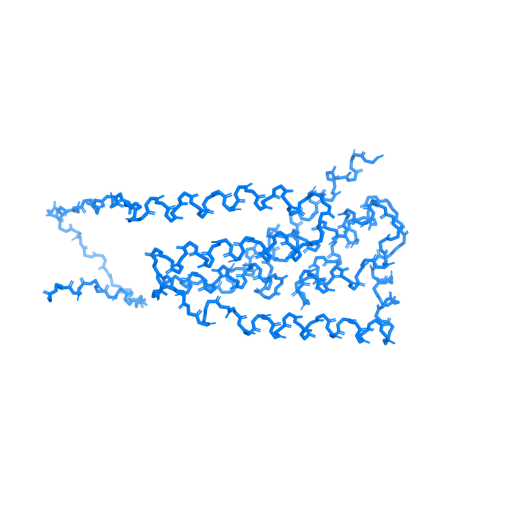9.272 -2.594 2.958 1.00 96.69 176 LEU A C 1
ATOM 1290 O O . LEU A 1 176 ? 9.600 -3.234 3.953 1.00 96.69 176 LEU A O 1
ATOM 1294 N N . VAL A 1 177 ? 10.025 -1.596 2.484 1.00 96.75 177 VAL A N 1
ATOM 1295 C CA . VAL A 1 177 ? 11.327 -1.216 3.057 1.00 96.75 177 VAL A CA 1
ATOM 1296 C C . VAL A 1 177 ? 11.178 -0.076 4.060 1.00 96.75 177 VAL A C 1
ATOM 1298 O O . VAL A 1 177 ? 11.680 -0.176 5.180 1.00 96.75 177 VAL A O 1
ATOM 1301 N N . THR A 1 178 ? 10.484 1.002 3.695 1.00 95.44 178 THR A N 1
ATOM 1302 C CA . THR A 1 178 ? 10.281 2.159 4.581 1.00 95.44 178 THR A CA 1
ATOM 1303 C C . THR A 1 178 ? 8.884 2.139 5.209 1.00 95.44 178 THR A C 1
ATOM 1305 O O . THR A 1 178 ? 7.922 1.671 4.600 1.00 95.44 178 THR A O 1
ATOM 1308 N N . PRO A 1 179 ? 8.726 2.635 6.450 1.00 91.25 179 PRO A N 1
ATOM 1309 C CA . PRO A 1 179 ? 7.444 2.566 7.150 1.00 91.25 179 PRO A CA 1
ATOM 1310 C C . PRO A 1 179 ? 6.353 3.429 6.509 1.00 91.25 179 PRO A C 1
ATOM 1312 O O . PRO A 1 179 ? 5.181 3.071 6.591 1.00 91.25 179 PRO A O 1
ATOM 1315 N N . TRP A 1 180 ? 6.728 4.545 5.879 1.00 92.06 180 TRP A N 1
ATOM 1316 C CA . TRP A 1 180 ? 5.810 5.445 5.174 1.00 92.06 180 TRP A CA 1
ATOM 1317 C C . TRP A 1 180 ? 5.560 5.041 3.721 1.00 92.06 180 TRP A C 1
ATOM 1319 O O . TRP A 1 180 ? 4.825 5.741 3.044 1.00 92.06 180 TRP A O 1
ATOM 1329 N N . ALA A 1 181 ? 6.144 3.939 3.237 1.00 94.56 181 ALA A N 1
ATOM 1330 C CA . ALA A 1 181 ? 5.924 3.474 1.868 1.00 94.56 181 ALA A CA 1
ATOM 1331 C C . ALA A 1 181 ? 4.454 3.120 1.585 1.00 94.56 181 ALA A C 1
ATOM 1333 O O . ALA A 1 181 ? 4.038 3.051 0.432 1.00 94.56 181 ALA A O 1
ATOM 1334 N N . SER A 1 182 ? 3.685 2.832 2.638 1.00 94.88 182 SER A N 1
ATOM 1335 C CA . SER A 1 182 ? 2.247 2.635 2.551 1.00 94.88 182 SER A CA 1
ATOM 1336 C C . SER A 1 182 ? 1.554 3.101 3.824 1.00 94.88 182 SER A C 1
ATOM 1338 O O . SER A 1 182 ? 1.885 2.672 4.938 1.00 94.88 182 SER A O 1
ATOM 1340 N N . LEU A 1 183 ? 0.488 3.880 3.662 1.00 93.69 183 LEU A N 1
ATOM 1341 C CA . LEU A 1 183 ? -0.419 4.237 4.755 1.00 93.69 183 LEU A CA 1
ATOM 1342 C C . LEU A 1 183 ? -0.976 3.008 5.494 1.00 93.69 183 LEU A C 1
ATOM 1344 O O . LEU A 1 183 ? -1.181 3.068 6.708 1.00 93.69 183 LEU A O 1
ATOM 1348 N N . ALA A 1 184 ? -1.183 1.877 4.809 1.00 92.50 184 ALA A N 1
ATOM 1349 C CA . ALA A 1 184 ? -1.654 0.645 5.443 1.00 92.50 184 ALA A CA 1
ATOM 1350 C C . ALA A 1 184 ? -0.652 0.121 6.488 1.00 92.50 184 ALA A C 1
ATOM 1352 O O . ALA A 1 184 ? -1.055 -0.284 7.584 1.00 92.50 184 ALA A O 1
ATOM 1353 N N . THR A 1 185 ? 0.649 0.206 6.194 1.00 94.00 185 THR A N 1
ATOM 1354 C CA . THR A 1 185 ? 1.733 -0.152 7.120 1.00 94.00 185 THR A CA 1
ATOM 1355 C C . THR A 1 185 ? 1.716 0.746 8.355 1.00 94.00 185 THR A C 1
ATOM 1357 O O . THR A 1 185 ? 1.792 0.246 9.481 1.00 94.00 185 THR A O 1
ATOM 1360 N N . LEU A 1 186 ? 1.531 2.058 8.176 1.00 93.00 186 LEU A N 1
ATOM 1361 C CA . LEU A 1 186 ? 1.436 3.012 9.286 1.00 93.00 186 LEU A CA 1
ATOM 1362 C C . LEU A 1 186 ? 0.191 2.778 10.155 1.00 93.00 186 LEU A C 1
ATOM 1364 O O . LEU A 1 186 ? 0.287 2.786 11.386 1.00 93.00 186 LEU A O 1
ATOM 1368 N N . LEU A 1 187 ? -0.970 2.524 9.541 1.00 92.88 187 LEU A N 1
ATOM 1369 C CA . LEU A 1 187 ? -2.213 2.203 10.252 1.00 92.88 187 LEU A CA 1
ATOM 1370 C C . LEU A 1 187 ? -2.074 0.915 11.068 1.00 92.88 187 LEU A C 1
ATOM 1372 O O . LEU A 1 187 ? -2.480 0.860 12.234 1.00 92.88 187 LEU A O 1
ATOM 1376 N N . TRP A 1 188 ? -1.470 -0.113 10.474 1.00 93.44 188 TRP A N 1
ATOM 1377 C CA . TRP A 1 188 ? -1.214 -1.376 11.152 1.00 93.44 188 TRP A CA 1
ATOM 1378 C C . TRP A 1 188 ? -0.231 -1.213 12.310 1.00 93.44 188 TRP A C 1
ATOM 1380 O O . TRP A 1 188 ? -0.499 -1.687 13.417 1.00 93.44 188 TRP A O 1
ATOM 1390 N N . HIS A 1 189 ? 0.862 -0.478 12.101 1.00 92.81 189 HIS A N 1
ATOM 1391 C CA . HIS A 1 189 ? 1.809 -0.162 13.162 1.00 92.81 189 HIS A CA 1
ATOM 1392 C C . HIS A 1 189 ? 1.127 0.578 14.319 1.00 92.81 189 HIS A C 1
ATOM 1394 O O . HIS A 1 189 ? 1.227 0.143 15.465 1.00 92.81 189 HIS A O 1
ATOM 1400 N N . GLY A 1 190 ? 0.341 1.622 14.034 1.00 90.56 190 GLY A N 1
ATOM 1401 C CA . GLY A 1 190 ? -0.435 2.328 15.057 1.00 90.56 190 GLY A CA 1
ATOM 1402 C C . GLY A 1 190 ? -1.361 1.389 15.837 1.00 90.56 190 GLY A C 1
ATOM 1403 O O . GLY A 1 190 ? -1.505 1.505 17.062 1.00 90.56 190 GLY A O 1
ATOM 1404 N N . ARG A 1 191 ? -1.938 0.384 15.162 1.00 91.69 191 ARG A N 1
ATOM 1405 C CA . ARG A 1 191 ? -2.736 -0.644 15.831 1.00 91.69 191 ARG A CA 1
ATOM 1406 C C . ARG A 1 191 ? -1.894 -1.531 16.747 1.00 91.69 191 ARG A C 1
ATOM 1408 O O . ARG A 1 191 ? -2.332 -1.780 17.872 1.00 91.69 191 ARG A O 1
ATOM 1415 N N . LEU A 1 192 ? -0.718 -1.977 16.320 1.00 94.31 192 LEU A N 1
ATOM 1416 C CA . LEU A 1 192 ? 0.201 -2.769 17.143 1.00 94.31 192 LEU A CA 1
ATOM 1417 C C . LEU A 1 192 ? 0.672 -2.003 18.381 1.00 94.31 192 LEU A C 1
ATOM 1419 O O . LEU A 1 192 ? 0.552 -2.519 19.493 1.00 94.31 192 LEU A O 1
ATOM 1423 N N . THR A 1 193 ? 1.070 -0.740 18.222 1.00 91.94 193 THR A N 1
ATOM 1424 C CA . THR A 1 193 ? 1.460 0.124 19.343 1.00 91.94 193 THR A CA 1
ATOM 1425 C C . THR A 1 193 ? 0.318 0.270 20.350 1.00 91.94 193 THR A C 1
ATOM 1427 O O . THR A 1 193 ? 0.524 0.139 21.554 1.00 91.94 193 THR A O 1
ATOM 1430 N N . SER A 1 194 ? -0.927 0.435 19.880 1.00 89.44 194 SER A N 1
ATOM 1431 C CA . SER A 1 194 ? -2.106 0.501 20.763 1.00 89.44 194 SER A CA 1
ATOM 1432 C C . SER A 1 194 ? -2.386 -0.798 21.539 1.00 89.44 194 SER A C 1
ATOM 1434 O O . SER A 1 194 ? -3.137 -0.788 22.516 1.00 89.44 194 SER A O 1
ATOM 1436 N N . LEU A 1 195 ? -1.811 -1.920 21.096 1.00 93.12 195 LEU A N 1
ATOM 1437 C CA . LEU A 1 195 ? -1.861 -3.224 21.758 1.00 93.12 195 LEU A CA 1
ATOM 1438 C C . LEU A 1 195 ? -0.614 -3.502 22.615 1.00 93.12 195 LEU A C 1
ATOM 1440 O O . LEU A 1 195 ? -0.533 -4.573 23.213 1.00 93.12 195 LEU A O 1
ATOM 1444 N N . GLY A 1 196 ? 0.327 -2.556 22.700 1.00 94.75 196 GLY A N 1
ATOM 1445 C CA . GLY A 1 196 ? 1.591 -2.716 23.421 1.00 94.75 196 GLY A CA 1
ATOM 1446 C C . GLY A 1 196 ? 2.601 -3.612 22.701 1.00 94.75 196 GLY A C 1
ATOM 1447 O O . GLY A 1 196 ? 3.482 -4.168 23.350 1.00 94.75 196 GLY A O 1
ATOM 1448 N N . VAL A 1 197 ? 2.449 -3.794 21.385 1.00 95.94 197 VAL A N 1
ATOM 1449 C CA . VAL A 1 197 ? 3.384 -4.550 20.546 1.00 95.94 197 VAL A CA 1
ATOM 1450 C C . VAL A 1 197 ? 4.280 -3.562 19.810 1.00 95.94 197 VAL A C 1
ATOM 1452 O O . VAL A 1 197 ? 3.793 -2.741 19.035 1.00 95.94 197 VAL A O 1
ATOM 1455 N N . GLU A 1 198 ? 5.586 -3.660 20.040 1.00 92.56 198 GLU A N 1
ATOM 1456 C CA . GLU A 1 198 ? 6.596 -2.839 19.373 1.00 92.56 198 GLU A CA 1
ATOM 1457 C C . GLU A 1 198 ? 7.335 -3.651 18.303 1.00 92.56 198 GLU A C 1
ATOM 1459 O O . GLU A 1 198 ? 7.645 -4.829 18.498 1.00 92.56 198 GLU A O 1
ATOM 1464 N N . ILE A 1 199 ? 7.614 -3.015 17.163 1.00 91.75 199 ILE A N 1
ATOM 1465 C CA . ILE A 1 199 ? 8.374 -3.596 16.051 1.00 91.75 199 ILE A CA 1
ATOM 1466 C C . ILE A 1 199 ? 9.628 -2.754 15.820 1.00 91.75 199 ILE A C 1
ATOM 1468 O O . ILE A 1 199 ? 9.575 -1.529 15.789 1.00 91.75 199 ILE A O 1
ATOM 1472 N N . SER A 1 200 ? 10.765 -3.420 15.611 1.00 94.69 200 SER A N 1
ATOM 1473 C CA . SER A 1 200 ? 11.991 -2.758 15.166 1.00 94.69 200 SER A CA 1
ATOM 1474 C C . SER A 1 200 ? 11.894 -2.393 13.684 1.00 94.69 200 SER A C 1
ATOM 1476 O O . SER A 1 200 ? 11.813 -3.283 12.832 1.00 94.69 200 SER A O 1
ATOM 1478 N N . TRP A 1 201 ? 11.971 -1.098 13.371 1.00 94.50 201 TRP A N 1
ATOM 1479 C CA . TRP A 1 201 ? 11.966 -0.612 11.988 1.00 94.50 201 TRP A CA 1
ATOM 1480 C C . TRP A 1 201 ? 13.157 -1.099 11.168 1.00 94.50 201 TRP A C 1
ATOM 1482 O O . TRP A 1 201 ? 13.001 -1.388 9.990 1.00 94.50 201 TRP A O 1
ATOM 1492 N N . TRP A 1 202 ? 14.319 -1.292 11.793 1.00 96.81 202 TRP A N 1
ATOM 1493 C CA . TRP A 1 202 ? 15.483 -1.865 11.114 1.00 96.81 202 TRP A CA 1
ATOM 1494 C C . TRP A 1 202 ? 15.254 -3.313 10.699 1.00 96.81 202 TRP A C 1
ATOM 1496 O O . TRP A 1 202 ? 15.609 -3.708 9.592 1.00 96.81 202 TRP A O 1
ATOM 1506 N N . ARG A 1 203 ? 14.610 -4.104 11.566 1.00 95.94 203 ARG A N 1
ATOM 1507 C CA . ARG A 1 203 ? 14.230 -5.476 11.222 1.00 95.94 203 ARG A CA 1
ATOM 1508 C C . ARG A 1 203 ? 13.172 -5.497 10.122 1.00 95.94 203 ARG A C 1
ATOM 1510 O O . ARG A 1 203 ? 13.271 -6.325 9.225 1.00 95.94 203 ARG A O 1
ATOM 1517 N N . PHE A 1 204 ? 12.184 -4.605 10.192 1.00 95.69 204 PHE A N 1
ATOM 1518 C CA . PHE A 1 204 ? 11.177 -4.444 9.143 1.00 95.69 204 PHE A CA 1
ATOM 1519 C C . PHE A 1 204 ? 11.836 -4.122 7.796 1.00 95.69 204 PHE A C 1
ATOM 1521 O O . PHE A 1 204 ? 11.655 -4.879 6.849 1.00 95.69 204 PHE A O 1
ATOM 1528 N N . ALA A 1 205 ? 12.687 -3.094 7.745 1.00 97.19 205 ALA A N 1
ATOM 1529 C CA . ALA A 1 205 ? 13.388 -2.682 6.534 1.00 97.19 205 ALA A CA 1
ATOM 1530 C C . ALA A 1 205 ? 14.307 -3.782 5.983 1.00 97.19 205 ALA A C 1
ATOM 1532 O O . ALA A 1 205 ? 14.310 -4.035 4.783 1.00 97.19 205 ALA A O 1
ATOM 1533 N N . GLY A 1 206 ? 15.046 -4.482 6.852 1.00 97.94 206 GLY A N 1
ATOM 1534 C CA . GLY A 1 206 ? 15.910 -5.593 6.446 1.00 97.94 206 GLY A CA 1
ATOM 1535 C C . GLY A 1 206 ? 15.138 -6.762 5.830 1.00 97.94 206 GLY A C 1
ATOM 1536 O O . GLY A 1 206 ? 15.574 -7.323 4.830 1.00 97.94 206 GLY A O 1
ATOM 1537 N N . LEU A 1 207 ? 13.968 -7.106 6.380 1.00 97.56 207 LEU A N 1
ATOM 1538 C CA . LEU A 1 207 ? 13.078 -8.103 5.775 1.00 97.56 207 LEU A CA 1
ATOM 1539 C C . LEU A 1 207 ? 12.459 -7.583 4.471 1.00 97.56 207 LEU A C 1
ATOM 1541 O O . LEU A 1 207 ? 12.385 -8.324 3.495 1.00 97.56 207 LEU A O 1
ATOM 1545 N N . GLY A 1 208 ? 12.069 -6.310 4.437 1.00 97.31 208 GLY A N 1
ATOM 1546 C CA . GLY A 1 208 ? 11.555 -5.630 3.252 1.00 97.31 208 GLY A CA 1
ATOM 1547 C C . GLY A 1 208 ? 12.521 -5.664 2.076 1.00 97.31 208 GLY A C 1
ATOM 1548 O O . GLY A 1 208 ? 12.120 -6.013 0.972 1.00 97.31 208 GLY A O 1
ATOM 1549 N N . LEU A 1 209 ? 13.805 -5.392 2.322 1.00 98.00 209 LEU A N 1
ATOM 1550 C CA . LEU A 1 209 ? 14.870 -5.447 1.314 1.00 98.00 209 LEU A CA 1
ATOM 1551 C C . LEU A 1 209 ? 15.058 -6.838 0.698 1.00 98.00 209 LEU A C 1
ATOM 1553 O O . LEU A 1 209 ? 15.634 -6.946 -0.378 1.00 98.00 209 LEU A O 1
ATOM 1557 N N . ILE A 1 210 ? 14.580 -7.893 1.357 1.00 98.25 210 ILE A N 1
ATOM 1558 C CA . ILE A 1 210 ? 14.598 -9.258 0.826 1.00 98.25 210 ILE A CA 1
ATOM 1559 C C . ILE A 1 210 ? 13.273 -9.554 0.116 1.00 98.25 210 ILE A C 1
ATOM 1561 O O . ILE A 1 210 ? 13.259 -9.986 -1.034 1.00 98.25 210 ILE A O 1
ATOM 1565 N N . VAL A 1 211 ? 12.146 -9.311 0.790 1.00 98.19 211 VAL A N 1
ATOM 1566 C CA . VAL A 1 211 ? 10.816 -9.707 0.307 1.00 98.19 211 VAL A CA 1
ATOM 1567 C C . VAL A 1 211 ? 10.361 -8.864 -0.883 1.00 98.19 211 VAL A C 1
ATOM 1569 O O . VAL A 1 211 ? 9.820 -9.430 -1.833 1.00 98.19 211 VAL A O 1
ATOM 1572 N N . ALA A 1 212 ? 10.579 -7.545 -0.872 1.00 98.12 212 ALA A N 1
ATOM 1573 C CA . ALA A 1 212 ? 10.111 -6.668 -1.945 1.00 98.12 212 ALA A CA 1
ATOM 1574 C C . ALA A 1 212 ? 10.756 -7.004 -3.300 1.00 98.12 212 ALA A C 1
ATOM 1576 O O . ALA A 1 212 ? 9.999 -7.247 -4.240 1.00 98.12 212 ALA A O 1
ATOM 1577 N N . PRO A 1 213 ? 12.095 -7.119 -3.436 1.00 98.25 213 PRO A N 1
ATOM 1578 C CA . PRO A 1 213 ? 12.697 -7.476 -4.720 1.00 98.25 213 PRO A CA 1
ATOM 1579 C C . PRO A 1 213 ? 12.250 -8.848 -5.219 1.00 98.25 213 PRO A C 1
ATOM 1581 O O . PRO A 1 213 ? 11.895 -8.978 -6.385 1.00 98.25 213 PRO A O 1
ATOM 1584 N N . ILE A 1 214 ? 12.198 -9.856 -4.338 1.00 98.44 214 ILE A N 1
ATOM 1585 C CA . ILE A 1 214 ? 11.745 -11.203 -4.712 1.00 98.44 214 ILE A CA 1
ATOM 1586 C C . ILE A 1 214 ? 10.311 -11.150 -5.246 1.00 98.44 214 ILE A C 1
ATOM 1588 O O . ILE A 1 214 ? 10.032 -11.704 -6.306 1.00 98.44 214 ILE A O 1
ATOM 1592 N N . THR A 1 215 ? 9.414 -10.461 -4.540 1.00 98.31 215 THR A N 1
ATOM 1593 C CA . THR A 1 215 ? 7.993 -10.395 -4.904 1.00 98.31 215 THR A CA 1
ATOM 1594 C C . THR A 1 215 ? 7.781 -9.608 -6.195 1.00 98.31 215 THR A C 1
ATOM 1596 O O . THR A 1 215 ? 7.070 -10.080 -7.076 1.00 98.31 215 THR A O 1
ATOM 1599 N N . VAL A 1 216 ? 8.422 -8.442 -6.340 1.00 98.62 216 VAL A N 1
ATOM 1600 C CA . VAL A 1 216 ? 8.303 -7.593 -7.537 1.00 98.62 216 VAL A CA 1
ATOM 1601 C C . VAL A 1 216 ? 8.872 -8.303 -8.764 1.00 98.62 216 VAL A C 1
ATOM 1603 O O . VAL A 1 216 ? 8.202 -8.358 -9.793 1.00 98.62 216 VAL A O 1
ATOM 1606 N N . VAL A 1 217 ? 10.066 -8.897 -8.658 1.00 98.50 217 VAL A N 1
ATOM 1607 C CA . VAL A 1 217 ? 10.698 -9.621 -9.772 1.00 98.50 217 VAL A CA 1
ATOM 1608 C C . VAL A 1 217 ? 9.858 -10.836 -10.157 1.00 98.50 217 VAL A C 1
ATOM 1610 O O . VAL A 1 217 ? 9.521 -10.993 -11.326 1.00 98.50 217 VAL A O 1
ATOM 1613 N N . ALA A 1 218 ? 9.469 -11.673 -9.190 1.00 98.44 218 ALA A N 1
ATOM 1614 C CA . ALA A 1 218 ? 8.694 -12.877 -9.471 1.00 98.44 218 ALA A CA 1
ATOM 1615 C C . ALA A 1 218 ? 7.325 -12.553 -10.086 1.00 98.44 218 ALA A C 1
ATOM 1617 O O . ALA A 1 218 ? 6.955 -13.169 -11.081 1.00 98.44 218 ALA A O 1
ATOM 1618 N N . ALA A 1 219 ? 6.597 -11.570 -9.544 1.00 98.50 219 ALA A N 1
ATOM 1619 C CA . ALA A 1 219 ? 5.300 -11.161 -10.080 1.00 98.50 219 ALA A CA 1
ATOM 1620 C C . ALA A 1 219 ? 5.422 -10.569 -11.490 1.00 98.50 219 ALA A C 1
ATOM 1622 O O . ALA A 1 219 ? 4.632 -10.916 -12.364 1.00 98.50 219 ALA A O 1
ATOM 1623 N N . THR A 1 220 ? 6.429 -9.723 -11.731 1.00 98.31 220 THR A N 1
ATOM 1624 C CA . THR A 1 220 ? 6.618 -9.101 -13.050 1.00 98.31 220 THR A CA 1
ATOM 1625 C C . THR A 1 220 ? 7.030 -10.124 -14.102 1.00 98.31 220 THR A C 1
ATOM 1627 O O . THR A 1 220 ? 6.498 -10.098 -15.206 1.00 98.31 220 THR A O 1
ATOM 1630 N N . LEU A 1 221 ? 7.923 -11.062 -13.769 1.00 97.75 221 LEU A N 1
ATOM 1631 C CA . LEU A 1 221 ? 8.306 -12.137 -14.688 1.00 97.75 221 LEU A CA 1
ATOM 1632 C C . LEU A 1 221 ? 7.146 -13.102 -14.948 1.00 97.75 221 LEU A C 1
ATOM 1634 O O . LEU A 1 221 ? 6.921 -13.476 -16.093 1.00 97.75 221 LEU A O 1
ATOM 1638 N N . ALA A 1 222 ? 6.387 -13.475 -13.913 1.00 97.81 222 ALA A N 1
ATOM 1639 C CA . ALA A 1 222 ? 5.197 -14.305 -14.081 1.00 97.81 222 ALA A CA 1
ATOM 1640 C C . ALA A 1 222 ? 4.170 -13.634 -15.001 1.00 97.81 222 ALA A C 1
ATOM 1642 O O . ALA A 1 222 ? 3.612 -14.302 -15.862 1.00 97.81 222 ALA A O 1
ATOM 1643 N N . PHE A 1 223 ? 3.961 -12.322 -14.856 1.00 97.56 223 PHE A N 1
ATOM 1644 C CA . PHE A 1 223 ? 3.107 -11.551 -15.755 1.00 97.56 223 PHE A CA 1
ATOM 1645 C C . PHE A 1 223 ? 3.668 -11.505 -17.182 1.00 97.56 223 PHE A C 1
ATOM 1647 O O . PHE A 1 223 ? 2.949 -11.815 -18.125 1.00 97.56 223 PHE A O 1
ATOM 1654 N N . ALA A 1 224 ? 4.956 -11.203 -17.352 1.00 95.69 224 ALA A N 1
ATOM 1655 C CA . ALA A 1 224 ? 5.586 -11.127 -18.669 1.00 95.69 224 ALA A CA 1
ATOM 1656 C C . ALA A 1 224 ? 5.539 -12.452 -19.454 1.00 95.69 224 ALA A C 1
ATOM 1658 O O . ALA A 1 224 ? 5.559 -12.428 -20.676 1.00 95.69 224 ALA A O 1
ATOM 1659 N N . LEU A 1 225 ? 5.452 -13.601 -18.773 1.00 95.75 225 LEU A N 1
ATOM 1660 C CA . LEU A 1 225 ? 5.265 -14.918 -19.401 1.00 95.75 225 LEU A CA 1
ATOM 1661 C C . LEU A 1 225 ? 3.834 -15.169 -19.910 1.00 95.75 225 LEU A C 1
ATOM 1663 O O . LEU A 1 225 ? 3.600 -16.178 -20.571 1.00 95.75 225 LEU A O 1
ATOM 1667 N N . THR A 1 226 ? 2.877 -14.308 -19.555 1.00 94.50 226 THR A N 1
ATOM 1668 C CA . THR A 1 226 ? 1.478 -14.392 -20.011 1.00 94.50 226 THR A CA 1
ATOM 1669 C C . THR A 1 226 ? 1.167 -13.485 -21.201 1.00 94.50 226 THR A C 1
ATOM 1671 O O . THR A 1 226 ? 0.062 -13.578 -21.735 1.00 94.50 226 THR A O 1
ATOM 1674 N N . LEU A 1 227 ? 2.119 -12.627 -21.584 1.00 90.19 227 LEU A N 1
ATOM 1675 C CA . LEU A 1 227 ? 2.065 -11.753 -22.759 1.00 90.19 227 LEU A CA 1
ATOM 1676 C C . LEU A 1 227 ? 2.477 -12.522 -24.019 1.00 90.19 227 LEU A C 1
ATOM 1678 O O . LEU A 1 227 ? 1.846 -12.284 -25.071 1.00 90.19 227 LEU A O 1
#

Secondary structure (DSSP, 8-state):
------------------PPPPTT-------------S-HHHHHHHHHHHHHHHHHHTTTS-THHHHHHHHHHHHHHHHHHHGGG--GGGS-HHHHHHHHHHHHHHHHHHHTTHHHHHHHHH-S--SHHHHHHHHHHHHHHHHHH-HHHHHHHHGGGT-SHHHHHHHHHHHHHS--SSGGG-HHHHHHHHHHHHTT----HHHHHHHHHHHHHHHHHHHHHHHHTT-

Solvent-accessible surface area (backbone atoms only — not comparable to full-atom values): 12913 Å² total; per-residue (Å²): 140,80,88,89,78,79,80,81,83,75,89,73,96,66,99,68,81,87,72,83,76,69,97,77,72,80,75,70,73,76,69,81,71,74,80,72,73,88,51,63,66,63,50,49,53,54,50,49,45,53,65,55,40,58,59,43,61,71,66,78,52,62,63,64,57,53,52,48,52,45,51,50,54,51,49,54,54,36,54,77,75,43,44,88,74,70,52,81,79,74,54,61,61,67,58,54,54,49,50,54,49,40,49,53,49,44,54,55,38,46,77,72,47,44,50,59,59,39,31,68,66,39,47,87,62,85,48,64,68,33,30,44,41,25,15,51,51,33,12,53,37,1,36,73,61,13,22,66,41,26,41,66,55,44,51,83,50,31,87,42,74,69,36,42,50,22,33,52,41,4,21,69,50,22,31,40,42,38,66,68,4,27,69,67,54,44,54,50,48,55,51,35,50,76,72,75,46,85,78,60,64,68,60,47,22,58,49,15,67,52,51,14,57,53,49,32,52,51,52,41,52,58,51,50,75,74,110

Radius of gyration: 23.66 Å; Cα contacts (8 Å, |Δi|>4): 213; chains: 1; bounding box: 52×52×67 Å

pLDDT: mean 87.29, std 17.99, range [29.94, 98.62]

InterPro domains:
  IPR004680 Citrate transporter-like domain [PF03600] (34-167)

Sequence (227 aa):
MISRNCSRASFSLSRTIAKPLSPNRTVRPCSAATRVVRDRVLFRWSVTVLVVLAPALVSGLEVWAPALAAAVVLTVVFAVRRRSALRFSLLPWQLVLFASGLFLTVDAAQGLGLTHAVAALAGTGDGPAELLRLASVSAVGANALDNLPAYLAFEPAAGSPERLVALLIGVNAGPLVTPWASLATLLWHGRLTSLGVEISWWRFAGLGLIVAPITVVAATLAFALTL

Organism: NCBI:txid2498850